Protein AF-A0A534P715-F1 (afdb_monomer)

Secondary structure (DSSP, 8-state):
-HHHHHHHHHHHHHH--HHHHHHHHHHHHHTT-HHHHHHHHHHHHHH-TT-TTHHHHHHHHHHHHHHHHHHHHHHHS---------PPPPP-PPPPPPPPPPPPPPPPPPPPPPP-----PPP---------PPPPPPP---------PPPP-------TTHHHHHHHHHHHHHHHHHHHHHHHHHHHHHHHHHHTT---GGGHHHHHHHHHHHHHHHHHHHHHHHHHHHHHHT-

Mean predicted aligned error: 18.63 Å

Nearest PDB structures (foldseek):
  2n8i-assembly1_A  TM=4.671E-01  e=6.240E-01  synthetic construct
  6b87-assembly2_B-3  TM=8.011E-01  e=5.077E+00  synthetic construct
  6he1-assembly1_A  TM=6.142E-01  e=3.853E+00  Pseudomonas aeruginosa
  6he3-assembly1_A  TM=6.089E-01  e=5.991E+00  Pseudomonas aeruginosa

Radius of gyration: 31.96 Å; Cα contacts (8 Å, |Δi|>4): 102; chains: 1; bounding box: 70×50×98 Å

Structure (mmCIF, N/CA/C/O backbone):
data_AF-A0A534P715-F1
#
_entry.id   AF-A0A534P715-F1
#
loop_
_atom_site.group_PDB
_atom_site.id
_atom_site.type_symbol
_atom_site.label_atom_id
_atom_site.label_alt_id
_atom_site.label_comp_id
_atom_site.label_asym_id
_atom_site.label_entity_id
_atom_site.label_seq_id
_atom_site.pdbx_PDB_ins_code
_atom_site.Cartn_x
_atom_site.Cartn_y
_atom_site.Cartn_z
_atom_site.occupancy
_atom_site.B_iso_or_equiv
_atom_site.auth_seq_id
_atom_site.auth_comp_id
_atom_site.auth_asym_id
_atom_site.auth_atom_id
_atom_site.pdbx_PDB_model_num
ATOM 1 N N . MET A 1 1 ? 4.828 20.683 -4.068 1.00 84.81 1 MET A N 1
ATOM 2 C CA . MET A 1 1 ? 4.134 19.421 -3.684 1.00 84.81 1 MET A CA 1
ATOM 3 C C . MET A 1 1 ? 3.661 19.448 -2.234 1.00 84.81 1 MET A C 1
ATOM 5 O O . MET A 1 1 ? 2.557 18.988 -1.993 1.00 84.81 1 MET A O 1
ATOM 9 N N . GLN A 1 2 ? 4.448 19.966 -1.279 1.00 93.94 2 GLN A N 1
ATOM 10 C CA . GLN A 1 2 ? 3.970 20.138 0.103 1.00 93.94 2 GLN A CA 1
ATOM 11 C C . GLN A 1 2 ? 2.792 21.120 0.191 1.00 93.94 2 GLN A C 1
ATOM 13 O O . GLN A 1 2 ? 1.827 20.821 0.886 1.00 93.94 2 GLN A O 1
ATOM 18 N N . ASP A 1 3 ? 2.827 22.214 -0.576 1.00 95.31 3 ASP A N 1
ATOM 19 C CA . ASP A 1 3 ? 1.733 23.199 -0.610 1.00 95.31 3 ASP A CA 1
ATOM 20 C C . ASP A 1 3 ? 0.427 22.580 -1.111 1.00 95.31 3 ASP A C 1
ATOM 22 O O . ASP A 1 3 ? -0.595 22.701 -0.450 1.00 95.31 3 ASP A O 1
ATOM 26 N N . ALA A 1 4 ? 0.492 21.760 -2.165 1.00 95.56 4 ALA A N 1
ATOM 27 C CA . ALA A 1 4 ? -0.667 21.017 -2.659 1.00 95.56 4 ALA A CA 1
ATOM 28 C C . ALA A 1 4 ? -1.300 20.115 -1.581 1.00 95.56 4 ALA A 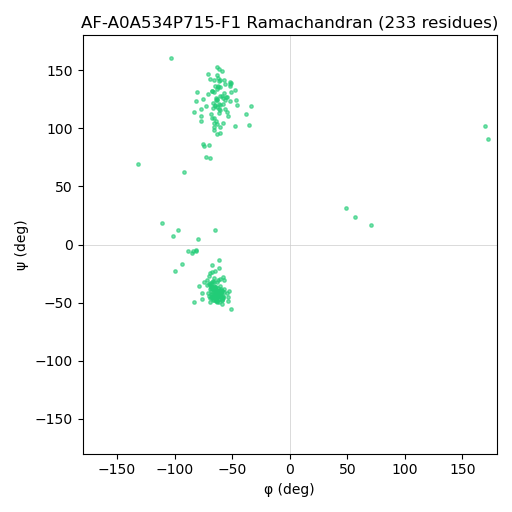C 1
ATOM 30 O O . ALA A 1 4 ? -2.516 20.000 -1.508 1.00 95.56 4 ALA A O 1
ATOM 31 N N . ALA A 1 5 ? -0.498 19.472 -0.722 1.00 96.50 5 ALA A N 1
ATOM 32 C CA . ALA A 1 5 ? -1.046 18.658 0.365 1.00 96.50 5 ALA A CA 1
ATOM 33 C C . ALA A 1 5 ? -1.801 19.507 1.399 1.00 96.50 5 ALA A C 1
ATOM 35 O O . ALA A 1 5 ? -2.804 19.039 1.929 1.00 96.50 5 ALA A O 1
ATOM 36 N N . ARG A 1 6 ? -1.331 20.734 1.670 1.00 97.56 6 ARG A N 1
ATOM 37 C CA . ARG A 1 6 ? -2.011 21.682 2.563 1.00 97.56 6 ARG A CA 1
ATOM 38 C C . ARG A 1 6 ? -3.295 22.210 1.932 1.00 97.56 6 ARG A C 1
ATOM 40 O O . ARG A 1 6 ? -4.320 22.198 2.595 1.00 97.56 6 ARG A O 1
ATOM 47 N N . GLU A 1 7 ? -3.259 22.585 0.655 1.00 97.81 7 GLU A N 1
ATOM 48 C CA . GLU A 1 7 ? -4.438 23.054 -0.085 1.00 97.81 7 GLU A CA 1
ATOM 49 C C . GLU A 1 7 ? -5.556 22.005 -0.099 1.00 97.81 7 GLU A C 1
ATOM 51 O O . GLU A 1 7 ? -6.698 22.331 0.202 1.00 97.81 7 GLU A O 1
ATOM 56 N N . TYR A 1 8 ? -5.237 20.731 -0.361 1.00 97.94 8 TYR A N 1
ATOM 57 C CA . TYR A 1 8 ? -6.237 19.656 -0.305 1.00 97.94 8 TYR A CA 1
ATOM 58 C C . TYR A 1 8 ? -6.761 19.387 1.109 1.00 97.94 8 TYR A C 1
ATOM 60 O O . TYR A 1 8 ? -7.906 18.974 1.263 1.00 97.94 8 TYR A O 1
ATOM 68 N N . GLU A 1 9 ? -5.939 19.590 2.139 1.00 97.44 9 GLU A N 1
ATOM 69 C CA . GLU A 1 9 ? -6.362 19.448 3.534 1.00 97.44 9 GLU A CA 1
ATOM 70 C C . GLU A 1 9 ? -7.311 20.580 3.945 1.00 97.44 9 GLU A C 1
ATOM 72 O O . GLU A 1 9 ? -8.335 20.301 4.563 1.00 97.44 9 GLU A O 1
ATOM 77 N N . THR A 1 10 ? -7.033 21.822 3.536 1.00 98.06 10 THR A N 1
ATOM 78 C CA . THR A 1 10 ? -7.945 22.962 3.713 1.00 98.06 10 THR A CA 1
ATOM 79 C C . THR A 1 10 ? -9.240 22.765 2.927 1.00 98.06 10 THR A C 1
ATOM 81 O O . THR A 1 10 ? -10.316 22.852 3.507 1.00 98.06 10 THR A O 1
ATOM 84 N N . ALA A 1 11 ? -9.160 22.389 1.647 1.00 98.00 11 ALA A N 1
ATOM 85 C CA . ALA A 1 11 ? -10.344 22.133 0.827 1.00 98.00 11 ALA A CA 1
ATOM 86 C C . ALA A 1 11 ? -11.217 21.005 1.404 1.00 98.00 11 ALA A C 1
ATOM 88 O O . ALA A 1 11 ? -12.440 21.092 1.391 1.00 98.00 11 ALA A O 1
ATOM 89 N N . TRP A 1 12 ? -10.605 19.953 1.961 1.00 97.69 12 TRP A N 1
ATOM 90 C CA . TRP A 1 12 ? -11.346 18.887 2.639 1.00 97.69 12 TRP A CA 1
ATOM 91 C C . TRP A 1 12 ? -12.088 19.394 3.883 1.00 97.69 12 TRP A C 1
ATOM 93 O O . TRP A 1 12 ? -13.211 18.965 4.136 1.00 97.69 12 TRP A O 1
ATOM 103 N N . GLN A 1 13 ? -11.487 20.308 4.649 1.00 97.50 13 GLN A N 1
ATOM 104 C CA . GLN A 1 13 ? -12.144 20.907 5.815 1.00 97.50 13 GLN A CA 1
ATOM 105 C C . GLN A 1 13 ? -13.355 21.762 5.425 1.00 97.50 13 GLN A C 1
ATOM 107 O O . GLN A 1 13 ? -14.319 21.809 6.187 1.00 97.50 13 GLN A O 1
ATOM 112 N N . GLU A 1 14 ? -13.313 22.406 4.257 1.00 98.12 14 GLU A N 1
ATOM 113 C CA . GLU A 1 14 ? -14.384 23.272 3.756 1.00 98.12 14 GLU A CA 1
ATOM 114 C C . GLU A 1 14 ? -15.511 22.487 3.069 1.00 98.12 14 GLU A C 1
ATOM 116 O O . GLU A 1 14 ? -16.681 22.687 3.389 1.00 98.12 14 GLU A O 1
ATOM 121 N N . GLU A 1 15 ? -15.177 21.582 2.145 1.00 97.69 15 GLU A N 1
ATOM 122 C CA . GLU A 1 15 ? -16.163 20.918 1.279 1.00 97.69 15 GLU A CA 1
ATOM 123 C C . GLU A 1 15 ? -16.551 19.509 1.743 1.00 97.69 15 GLU A C 1
ATOM 125 O O . GLU A 1 15 ? -17.609 19.014 1.360 1.00 97.69 15 GLU A O 1
ATOM 130 N N . GLN A 1 16 ? -15.699 18.835 2.525 1.00 97.31 16 GLN A N 1
ATOM 131 C CA . GLN A 1 16 ? -15.872 17.431 2.932 1.00 97.31 16 GLN A CA 1
ATOM 132 C C . GLN A 1 16 ? -16.194 16.472 1.763 1.00 97.31 16 GLN A C 1
ATOM 134 O O . GLN A 1 16 ? -16.866 15.454 1.927 1.00 97.31 16 GLN A O 1
ATOM 139 N N . ALA A 1 17 ? -15.676 16.767 0.564 1.00 97.69 17 ALA A N 1
ATOM 140 C CA . ALA A 1 17 ? -15.859 15.934 -0.623 1.00 97.69 17 ALA A CA 1
ATOM 141 C C . ALA A 1 17 ? -14.872 14.745 -0.642 1.00 97.69 17 ALA A C 1
ATOM 143 O O . ALA A 1 17 ? -13.654 14.958 -0.571 1.00 97.69 17 ALA A O 1
ATOM 144 N N . PRO A 1 18 ? -15.336 13.482 -0.733 1.00 97.88 18 PRO A N 1
ATOM 145 C CA . PRO A 1 18 ? -14.474 12.305 -0.598 1.00 97.88 18 PRO A CA 1
ATOM 146 C C . PRO A 1 18 ? -13.374 12.256 -1.670 1.00 97.88 18 PRO A C 1
ATOM 148 O O . PRO A 1 18 ? -12.260 11.800 -1.412 1.00 97.88 18 PRO A O 1
ATOM 151 N N . GLU A 1 19 ? -13.604 12.801 -2.862 1.00 97.38 19 GLU A N 1
ATOM 152 C CA . GLU A 1 19 ? -12.596 12.906 -3.921 1.00 97.38 19 GLU A CA 1
ATOM 153 C C . GLU A 1 19 ? -11.342 13.678 -3.469 1.00 97.38 19 GLU A C 1
ATOM 155 O O . GLU A 1 19 ? -10.232 13.377 -3.928 1.00 97.38 19 GLU A O 1
ATOM 160 N N . LEU A 1 20 ? -11.484 14.637 -2.545 1.00 98.12 20 LEU A N 1
ATOM 161 C CA . LEU A 1 20 ? -10.364 15.387 -1.973 1.00 98.12 20 LEU A CA 1
ATOM 162 C C . LEU A 1 20 ? -9.497 14.502 -1.074 1.00 98.12 20 LEU A C 1
ATOM 164 O O . LEU A 1 20 ? -8.272 14.584 -1.163 1.00 98.12 20 LEU A O 1
ATOM 168 N N . LEU A 1 21 ? -10.087 13.588 -0.292 1.00 98.00 21 LEU A N 1
ATOM 169 C CA . LEU A 1 21 ? -9.335 12.604 0.503 1.00 98.00 21 LEU A CA 1
ATOM 170 C C . LEU A 1 21 ? -8.501 11.676 -0.382 1.00 98.00 21 LEU A C 1
ATOM 172 O O . LEU A 1 21 ? -7.339 11.394 -0.074 1.00 98.00 21 LEU A O 1
ATOM 176 N N . TYR A 1 22 ? -9.062 11.243 -1.514 1.00 98.25 22 TYR A N 1
ATOM 177 C CA . TYR A 1 22 ? -8.334 10.433 -2.489 1.00 98.25 22 TYR A CA 1
ATOM 178 C C . TYR A 1 22 ? -7.119 11.184 -3.055 1.00 98.25 22 TYR A C 1
ATOM 180 O O . TYR A 1 22 ? -5.994 10.668 -3.047 1.00 98.25 22 TYR A O 1
ATOM 188 N N . ARG A 1 23 ? -7.315 12.434 -3.500 1.00 98.00 23 ARG A N 1
ATOM 189 C CA . ARG A 1 23 ? -6.230 13.284 -4.023 1.00 98.00 23 ARG A CA 1
ATOM 190 C C . ARG A 1 23 ? -5.176 13.580 -2.954 1.00 98.00 23 ARG A C 1
ATOM 192 O O . ARG A 1 23 ? -3.980 13.464 -3.236 1.00 98.00 23 ARG A O 1
ATOM 199 N N . LEU A 1 24 ? -5.602 13.873 -1.725 1.00 97.94 24 LEU A N 1
ATOM 200 C CA . LEU A 1 24 ? -4.732 14.084 -0.569 1.00 97.94 24 LEU A CA 1
ATOM 201 C C . LEU A 1 24 ? -3.850 12.854 -0.303 1.00 97.94 24 LEU A C 1
ATOM 203 O O . LEU A 1 24 ? -2.637 12.993 -0.121 1.00 97.94 24 LEU A O 1
ATOM 207 N N . GLY A 1 25 ? -4.426 11.648 -0.363 1.00 97.88 25 GLY A N 1
ATOM 208 C CA . GLY A 1 25 ? -3.694 10.383 -0.251 1.00 97.88 25 GLY A CA 1
ATOM 209 C C . GLY A 1 25 ? -2.605 10.226 -1.320 1.00 97.88 25 GLY A C 1
ATOM 210 O O . GLY A 1 25 ? -1.455 9.916 -0.994 1.00 97.88 25 GLY A O 1
ATOM 211 N N . ILE A 1 26 ? -2.914 10.517 -2.591 1.00 97.94 26 ILE A N 1
ATOM 212 C CA . ILE A 1 26 ? -1.934 10.458 -3.693 1.00 97.94 26 ILE A CA 1
ATOM 213 C C . ILE A 1 26 ? -0.781 11.442 -3.474 1.00 97.94 26 ILE A C 1
ATOM 215 O O . ILE A 1 26 ? 0.386 11.069 -3.642 1.00 97.94 26 ILE A O 1
ATOM 219 N N . VAL A 1 27 ? -1.079 12.695 -3.114 1.00 98.25 27 VAL A N 1
ATOM 220 C CA . VAL A 1 27 ? -0.046 13.721 -2.899 1.00 98.25 27 VAL A CA 1
ATOM 221 C C . VAL A 1 27 ? 0.844 13.344 -1.712 1.00 98.25 27 VAL A C 1
ATOM 223 O O . VAL A 1 27 ? 2.070 13.379 -1.837 1.00 98.25 27 VAL A O 1
ATOM 226 N N . ARG A 1 28 ? 0.262 12.883 -0.597 1.00 97.69 28 ARG A N 1
ATOM 227 C CA . ARG A 1 28 ? 1.012 12.412 0.583 1.00 97.69 28 ARG A CA 1
ATOM 228 C C . ARG A 1 28 ? 1.893 11.198 0.264 1.00 97.69 28 ARG A C 1
ATOM 230 O O . ARG A 1 28 ? 3.039 11.148 0.713 1.00 97.69 28 ARG A O 1
ATOM 237 N N . ARG A 1 29 ? 1.431 10.273 -0.590 1.00 97.38 29 ARG A N 1
ATOM 238 C CA . ARG A 1 29 ? 2.254 9.154 -1.090 1.00 97.38 29 ARG A CA 1
ATOM 239 C C . ARG A 1 29 ? 3.454 9.653 -1.895 1.00 97.38 29 ARG A C 1
ATOM 241 O O . ARG A 1 29 ? 4.566 9.182 -1.676 1.00 97.38 29 ARG A O 1
ATOM 248 N N . LYS A 1 30 ? 3.256 10.614 -2.809 1.00 96.56 30 LYS A N 1
ATOM 249 C CA . LYS A 1 30 ? 4.351 11.212 -3.605 1.00 96.56 30 LYS A CA 1
ATOM 250 C C . LYS A 1 30 ? 5.388 11.926 -2.732 1.00 96.56 30 LYS A C 1
ATOM 252 O O . LYS A 1 30 ? 6.564 11.932 -3.073 1.00 96.56 30 LYS A O 1
ATOM 257 N N . LEU A 1 31 ? 4.963 12.473 -1.595 1.00 96.50 31 LEU A N 1
ATOM 258 C CA . LEU A 1 31 ? 5.832 13.082 -0.585 1.00 96.50 31 LEU A CA 1
ATOM 259 C C . LEU A 1 31 ? 6.525 12.063 0.341 1.00 96.50 31 LEU A C 1
ATOM 261 O O . LEU A 1 31 ? 7.185 12.478 1.290 1.00 96.50 31 LEU A O 1
ATOM 265 N N . LYS A 1 32 ? 6.373 10.751 0.097 1.00 95.94 32 LYS A N 1
ATOM 266 C CA . LYS A 1 32 ? 6.868 9.653 0.952 1.00 95.94 32 LYS A CA 1
ATOM 267 C C . LYS A 1 32 ? 6.355 9.703 2.398 1.00 95.94 32 LYS A C 1
ATOM 269 O O . LYS A 1 32 ? 6.960 9.147 3.306 1.00 95.94 32 LYS A O 1
ATOM 274 N N . GLN A 1 33 ? 5.215 10.354 2.627 1.00 96.25 33 GLN A N 1
ATOM 275 C CA . GLN A 1 33 ? 4.548 10.399 3.928 1.00 96.25 33 GLN A CA 1
ATOM 276 C C . GLN A 1 33 ? 3.538 9.250 4.020 1.00 96.25 33 GLN A C 1
ATOM 278 O O . GLN A 1 33 ? 2.329 9.477 4.095 1.00 96.25 33 GLN A O 1
ATOM 283 N N . TYR A 1 34 ? 4.021 8.006 3.948 1.00 97.19 34 TYR A N 1
ATOM 284 C CA . TYR A 1 34 ? 3.165 6.835 3.730 1.00 97.19 34 TYR A CA 1
ATOM 285 C C . TYR A 1 34 ? 2.117 6.631 4.831 1.00 97.19 34 TYR A C 1
ATOM 287 O O . TYR A 1 34 ? 0.961 6.364 4.510 1.00 97.19 34 TYR A O 1
ATO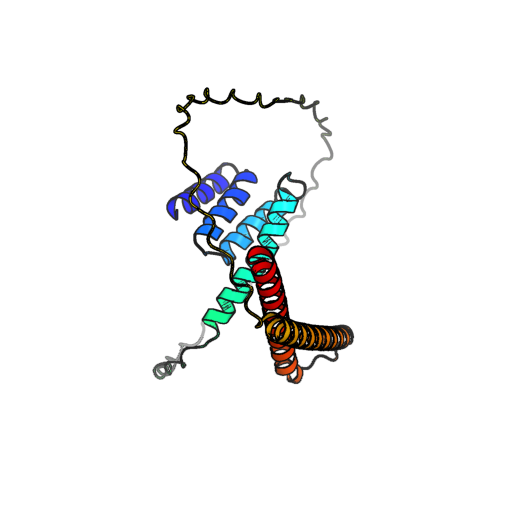M 295 N N . GLY A 1 35 ? 2.464 6.863 6.104 1.00 95.19 35 GLY A N 1
ATOM 296 C CA . GLY A 1 35 ? 1.501 6.796 7.212 1.00 95.19 35 GLY A CA 1
ATOM 297 C C . GLY A 1 35 ? 0.331 7.772 7.041 1.00 95.19 35 GLY A C 1
ATOM 298 O O . GLY A 1 35 ? -0.831 7.372 7.080 1.00 95.19 35 GLY A O 1
ATOM 299 N N . LYS A 1 36 ? 0.633 9.036 6.719 1.00 97.31 36 LYS A N 1
ATOM 300 C CA . LYS A 1 36 ? -0.381 10.073 6.469 1.00 97.31 36 LYS A CA 1
ATOM 301 C C . LYS A 1 36 ? -1.201 9.815 5.202 1.00 97.31 36 LYS A C 1
ATOM 303 O O . LYS A 1 36 ? -2.362 10.213 5.133 1.00 97.31 36 LYS A O 1
ATOM 308 N N . ALA A 1 37 ? -0.597 9.199 4.184 1.00 98.06 37 ALA A N 1
ATOM 309 C CA . ALA A 1 37 ? -1.300 8.784 2.972 1.00 98.06 37 ALA A CA 1
ATOM 310 C C . ALA A 1 37 ? -2.293 7.652 3.272 1.00 98.06 37 ALA A C 1
ATOM 312 O O . ALA A 1 37 ? -3.433 7.697 2.814 1.00 98.06 37 ALA A O 1
ATOM 313 N N . ARG A 1 38 ? -1.881 6.676 4.092 1.00 98.06 38 ARG A N 1
ATOM 314 C CA . ARG A 1 38 ? -2.724 5.560 4.535 1.00 98.06 38 ARG A CA 1
ATOM 315 C C . ARG A 1 38 ? -3.949 6.054 5.299 1.00 98.06 38 ARG A C 1
ATOM 317 O O . ARG A 1 38 ? -5.052 5.583 5.047 1.00 98.06 38 ARG A O 1
ATOM 324 N N . GLU A 1 39 ? -3.773 7.023 6.194 1.00 97.94 39 GLU A N 1
ATOM 325 C CA . GLU A 1 39 ? -4.880 7.645 6.930 1.00 97.94 39 GLU A CA 1
ATOM 326 C C . GLU A 1 39 ? -5.889 8.335 6.005 1.00 97.94 39 GLU A C 1
ATOM 328 O O . GLU A 1 39 ? -7.088 8.118 6.159 1.00 97.94 39 GLU A O 1
ATOM 333 N N . ALA A 1 40 ? -5.423 9.097 5.009 1.00 98.31 40 ALA A N 1
ATOM 334 C CA . ALA A 1 40 ? -6.303 9.765 4.047 1.00 98.31 40 ALA A CA 1
ATOM 335 C C . ALA A 1 40 ? -7.127 8.761 3.216 1.00 98.31 40 ALA A C 1
ATOM 337 O O . ALA A 1 40 ? -8.331 8.933 3.045 1.00 98.31 40 ALA A O 1
ATOM 338 N N . PHE A 1 41 ? -6.510 7.665 2.763 1.00 98.50 41 PHE A N 1
ATOM 339 C CA . PHE A 1 41 ? -7.214 6.598 2.044 1.00 98.50 41 PHE A CA 1
ATOM 340 C C . PHE A 1 41 ? -8.188 5.807 2.931 1.00 98.50 41 PHE A C 1
ATOM 342 O O . PHE A 1 41 ? -9.280 5.462 2.489 1.00 98.50 41 PHE A O 1
ATOM 349 N N . ARG A 1 42 ? -7.850 5.556 4.202 1.00 98.25 42 ARG A N 1
ATOM 350 C CA . ARG A 1 42 ? -8.802 4.963 5.158 1.00 98.25 42 ARG A CA 1
ATOM 351 C C . ARG A 1 42 ? -9.972 5.898 5.440 1.00 98.25 42 ARG A C 1
ATOM 353 O O . ARG A 1 42 ? -11.098 5.431 5.556 1.00 98.25 42 ARG A O 1
ATOM 360 N N . ALA A 1 43 ? -9.723 7.204 5.537 1.00 98.12 43 ALA A N 1
ATOM 361 C CA . ALA A 1 43 ? -10.787 8.190 5.656 1.00 98.12 43 ALA A CA 1
ATOM 362 C C . ALA A 1 43 ? -11.713 8.147 4.432 1.00 98.12 43 ALA A C 1
ATOM 364 O O . ALA A 1 43 ? -12.920 8.076 4.623 1.00 98.12 43 ALA A O 1
ATOM 365 N N . TYR A 1 44 ? -11.168 8.055 3.212 1.00 98.31 44 TYR A N 1
ATOM 366 C CA . TYR A 1 44 ? -11.973 7.908 1.992 1.00 98.31 44 TYR A CA 1
ATOM 367 C C . TYR A 1 44 ? -12.949 6.727 2.073 1.00 98.31 44 TYR A C 1
ATOM 369 O O . TYR A 1 44 ? -14.133 6.893 1.809 1.00 98.31 44 TYR A O 1
ATOM 377 N N . LEU A 1 45 ? -12.472 5.547 2.487 1.00 98.25 45 LEU A N 1
ATOM 378 C CA . LEU A 1 45 ? -13.317 4.349 2.591 1.00 98.25 45 LEU A CA 1
ATOM 379 C C . LEU A 1 45 ? -14.382 4.442 3.694 1.00 98.25 45 LEU A C 1
ATOM 381 O O . LEU A 1 45 ? -15.389 3.746 3.613 1.00 98.25 45 LEU A O 1
ATOM 385 N N . ARG A 1 46 ? -14.173 5.280 4.718 1.00 98.31 46 ARG A N 1
ATOM 386 C CA . ARG A 1 46 ? -15.191 5.543 5.748 1.00 98.31 46 ARG A CA 1
ATOM 387 C C . ARG A 1 46 ? -16.290 6.470 5.236 1.00 98.31 46 ARG A C 1
ATOM 389 O O . ARG A 1 46 ? -17.452 6.214 5.519 1.00 98.31 46 ARG A O 1
ATOM 396 N N . GLU A 1 47 ? -15.919 7.508 4.491 1.00 97.88 47 GLU A N 1
ATOM 397 C CA . GLU A 1 47 ? -16.860 8.510 3.970 1.00 97.88 47 GLU A CA 1
ATOM 398 C C . GLU A 1 47 ? -17.618 8.013 2.727 1.00 97.88 47 GLU A C 1
ATOM 400 O O . GLU A 1 47 ? -18.796 8.307 2.547 1.00 97.88 47 GLU A O 1
ATOM 405 N N . ALA A 1 48 ? -16.960 7.225 1.872 1.00 97.94 48 ALA A N 1
ATOM 406 C CA . ALA A 1 48 ? -17.519 6.703 0.626 1.00 97.94 48 ALA A CA 1
ATOM 407 C C . ALA A 1 48 ? -17.261 5.187 0.475 1.00 97.94 48 ALA A C 1
ATOM 409 O O . ALA A 1 48 ? -16.503 4.773 -0.410 1.00 97.94 48 ALA A O 1
ATOM 410 N N . PRO A 1 49 ? -17.899 4.328 1.296 1.00 97.00 49 PRO A N 1
ATOM 411 C CA . PRO A 1 49 ? -17.683 2.875 1.268 1.00 97.00 49 PRO A CA 1
ATOM 412 C C . PRO A 1 49 ? -18.124 2.204 -0.045 1.00 97.00 49 PRO A C 1
ATOM 414 O O . PRO A 1 49 ? -17.633 1.129 -0.386 1.00 97.00 49 PRO A O 1
ATOM 417 N N . GLU A 1 50 ? -19.029 2.836 -0.795 1.00 97.12 50 GLU A N 1
ATOM 418 C CA . GLU A 1 50 ? -19.492 2.404 -2.125 1.00 97.12 50 GLU A CA 1
ATOM 419 C C . GLU A 1 50 ? -19.014 3.354 -3.239 1.00 97.12 50 GLU A C 1
ATOM 421 O O . GLU A 1 50 ? -19.569 3.386 -4.336 1.00 97.12 50 GLU A O 1
ATOM 426 N N . GLY A 1 51 ? -17.983 4.163 -2.964 1.00 96.19 51 GLY A N 1
ATOM 427 C CA . GLY A 1 51 ? -17.430 5.101 -3.935 1.00 96.19 51 GLY A CA 1
ATOM 428 C C . GLY A 1 51 ? -16.840 4.391 -5.156 1.00 96.19 51 GLY A C 1
ATOM 429 O O . GLY A 1 51 ? -16.222 3.334 -5.041 1.00 96.19 51 GLY A O 1
ATOM 430 N N . GLY A 1 52 ? -16.951 5.003 -6.340 1.00 97.06 52 GLY A N 1
ATOM 431 C CA . GLY A 1 52 ? -16.434 4.422 -7.589 1.00 97.06 52 GLY A CA 1
ATOM 432 C C . GLY A 1 52 ? -14.915 4.187 -7.616 1.00 97.06 52 GLY A C 1
ATOM 433 O O . GLY A 1 52 ? -14.422 3.482 -8.491 1.00 97.06 52 GLY A O 1
ATOM 434 N N . LEU A 1 53 ? -14.165 4.752 -6.661 1.00 97.19 53 LEU A N 1
ATOM 435 C CA . LEU A 1 53 ? -12.722 4.536 -6.510 1.00 97.19 53 LEU A CA 1
ATOM 436 C C . LEU A 1 53 ? -12.370 3.537 -5.396 1.00 97.19 53 LEU A C 1
ATOM 438 O O . LEU A 1 53 ? -11.186 3.380 -5.102 1.00 97.19 53 LEU A O 1
ATOM 442 N N . ARG A 1 54 ? -13.348 2.862 -4.776 1.00 97.81 54 ARG A N 1
ATOM 443 C CA . ARG A 1 54 ? -13.125 1.945 -3.645 1.00 97.81 54 ARG A CA 1
ATOM 444 C C . ARG A 1 54 ? -12.035 0.911 -3.936 1.00 97.81 54 ARG A C 1
ATOM 446 O O . ARG A 1 54 ? -11.036 0.872 -3.221 1.00 97.81 54 ARG A O 1
ATOM 453 N N . ASP A 1 55 ? -12.181 0.147 -5.018 1.00 97.81 55 ASP A N 1
ATOM 454 C CA . ASP A 1 55 ? -11.237 -0.921 -5.376 1.00 97.81 55 ASP A CA 1
ATOM 455 C C . ASP A 1 55 ? -9.822 -0.384 -5.623 1.00 97.81 55 ASP A C 1
ATOM 457 O O . ASP A 1 55 ? -8.822 -1.028 -5.305 1.00 97.81 55 ASP A O 1
ATOM 461 N N . GLU A 1 56 ? -9.713 0.815 -6.201 1.00 97.75 56 GLU A N 1
ATOM 462 C CA . GLU A 1 56 ? -8.421 1.464 -6.410 1.00 97.75 56 GLU A CA 1
ATOM 463 C C . GLU A 1 56 ? -7.798 1.883 -5.079 1.00 97.75 56 GLU A C 1
ATOM 465 O O . GLU A 1 56 ? -6.610 1.657 -4.863 1.00 97.75 56 GLU A O 1
ATOM 470 N N . VAL A 1 57 ? -8.585 2.446 -4.163 1.00 98.25 57 VAL A N 1
ATOM 471 C CA . VAL A 1 57 ? -8.111 2.844 -2.834 1.00 98.25 57 VAL A CA 1
ATOM 472 C C . VAL A 1 57 ? -7.652 1.642 -2.013 1.00 98.25 57 VAL A C 1
ATOM 474 O O . VAL A 1 57 ? -6.596 1.716 -1.386 1.00 98.25 57 VAL A O 1
ATOM 477 N N . GLU A 1 58 ? -8.370 0.521 -2.065 1.00 98.06 58 GLU A N 1
ATOM 478 C CA . GLU A 1 58 ? -7.957 -0.730 -1.417 1.00 98.06 58 GLU A CA 1
ATOM 479 C C . GLU A 1 58 ? -6.618 -1.242 -1.982 1.00 98.06 58 GLU A C 1
ATOM 481 O O . GLU A 1 58 ? -5.699 -1.555 -1.218 1.00 98.06 58 GLU A O 1
ATOM 486 N N . ARG A 1 59 ? -6.434 -1.217 -3.313 1.00 97.75 59 ARG A N 1
ATOM 487 C CA . ARG A 1 59 ? -5.136 -1.533 -3.945 1.00 97.75 59 ARG A CA 1
ATOM 488 C C . ARG A 1 59 ? -4.022 -0.585 -3.495 1.00 97.75 59 ARG A C 1
ATOM 490 O O . ARG A 1 59 ? -2.893 -1.022 -3.256 1.00 97.75 59 ARG A O 1
ATOM 497 N N . GLN A 1 60 ? -4.314 0.712 -3.380 1.00 97.62 60 GLN A N 1
ATOM 498 C CA . GLN A 1 60 ? -3.343 1.702 -2.911 1.00 97.62 60 GLN A CA 1
ATOM 499 C C . GLN A 1 60 ? -2.964 1.495 -1.442 1.00 97.62 60 GLN A C 1
ATOM 501 O O . GLN A 1 60 ? -1.792 1.657 -1.104 1.00 97.62 60 GLN A O 1
ATOM 506 N N . LEU A 1 61 ? -3.914 1.109 -0.586 1.00 97.94 61 LEU A N 1
ATOM 507 C CA . LEU A 1 61 ? -3.655 0.769 0.813 1.00 97.94 61 LEU A CA 1
ATOM 508 C C . LEU A 1 61 ? -2.732 -0.445 0.930 1.00 97.94 61 LEU A C 1
ATOM 510 O O . LEU A 1 61 ? -1.705 -0.341 1.595 1.00 97.94 61 LEU A O 1
ATOM 514 N N . ALA A 1 62 ? -3.016 -1.530 0.202 1.00 97.50 62 ALA A N 1
ATOM 515 C CA . ALA A 1 62 ? -2.153 -2.712 0.186 1.00 97.50 62 ALA A CA 1
ATOM 516 C C . ALA A 1 62 ? -0.717 -2.369 -0.252 1.00 97.50 62 ALA A C 1
ATOM 518 O O . ALA A 1 62 ? 0.258 -2.821 0.345 1.00 97.50 62 ALA A O 1
ATOM 519 N N . LYS A 1 63 ? -0.570 -1.504 -1.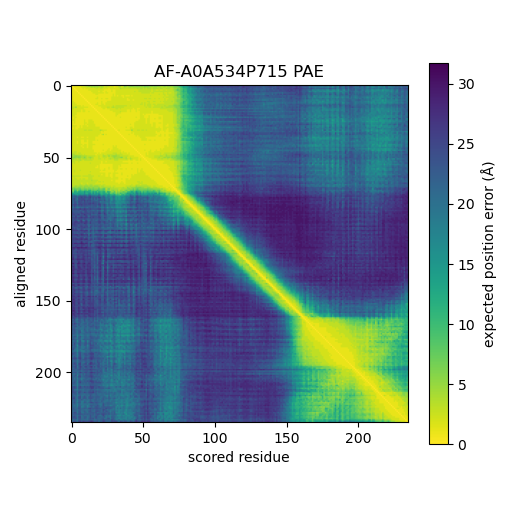264 1.00 96.50 63 LYS A N 1
ATOM 520 C CA . LYS A 1 63 ? 0.745 -1.021 -1.706 1.00 96.50 63 LYS A CA 1
ATOM 521 C C . LYS A 1 63 ? 1.441 -0.152 -0.654 1.00 96.50 63 LYS A C 1
ATOM 523 O O . LYS A 1 63 ? 2.660 -0.227 -0.519 1.00 96.50 63 LYS A O 1
ATOM 528 N N . LEU A 1 64 ? 0.699 0.700 0.053 1.00 96.69 64 LEU A N 1
ATOM 529 C CA . LEU A 1 64 ? 1.246 1.545 1.114 1.00 96.69 64 LEU A CA 1
ATOM 530 C C . LEU A 1 64 ? 1.721 0.731 2.312 1.00 96.69 64 LEU A C 1
ATOM 532 O O . LEU A 1 64 ? 2.758 1.081 2.861 1.00 96.69 64 LEU A O 1
ATOM 536 N N . ASP A 1 65 ? 1.016 -0.332 2.695 1.00 96.00 65 ASP A N 1
ATOM 537 C CA . ASP A 1 65 ? 1.438 -1.176 3.817 1.00 96.00 65 ASP A CA 1
ATOM 538 C C . ASP A 1 65 ? 2.796 -1.842 3.527 1.00 96.00 65 ASP A C 1
ATOM 540 O O . ASP A 1 65 ? 3.679 -1.798 4.378 1.00 96.00 65 ASP A O 1
ATOM 544 N N . VAL A 1 66 ? 3.039 -2.301 2.291 1.00 95.06 66 VAL A N 1
ATOM 545 C CA . VAL A 1 66 ? 4.367 -2.796 1.865 1.00 95.06 66 VAL A CA 1
ATOM 546 C C . VAL A 1 66 ? 5.443 -1.702 1.932 1.00 95.06 66 VAL A C 1
ATOM 548 O O . VAL A 1 66 ? 6.567 -1.961 2.349 1.00 95.06 66 VAL A O 1
ATOM 551 N N . LEU A 1 67 ? 5.122 -0.468 1.523 1.00 93.62 67 LEU A N 1
ATOM 552 C CA . LEU A 1 67 ? 6.077 0.650 1.556 1.00 93.62 67 LEU A CA 1
ATOM 553 C C . LEU A 1 67 ? 6.396 1.120 2.980 1.00 93.62 67 LEU A C 1
ATOM 555 O O . LEU A 1 67 ? 7.511 1.570 3.228 1.00 93.62 67 LEU A O 1
ATOM 559 N N . ILE A 1 68 ? 5.420 1.059 3.888 1.00 93.00 68 ILE A N 1
ATOM 560 C CA . ILE A 1 68 ? 5.618 1.378 5.304 1.00 93.00 68 ILE A CA 1
ATOM 561 C C . ILE A 1 68 ? 6.522 0.327 5.939 1.00 93.00 68 ILE A C 1
ATOM 563 O O . ILE A 1 68 ? 7.469 0.718 6.611 1.00 93.00 68 ILE A O 1
ATOM 567 N N . GLU A 1 69 ? 6.270 -0.958 5.675 1.00 89.19 69 GLU A N 1
ATOM 568 C CA . GLU A 1 69 ? 7.096 -2.056 6.186 1.00 89.19 69 GLU A CA 1
ATOM 569 C C . GLU A 1 69 ? 8.550 -1.912 5.718 1.00 89.19 69 GLU A C 1
ATOM 571 O O . GLU A 1 69 ? 9.462 -1.831 6.539 1.00 89.19 69 GLU A O 1
ATOM 576 N N . ALA A 1 70 ? 8.760 -1.723 4.411 1.00 89.69 70 ALA A N 1
ATOM 577 C CA . ALA A 1 70 ? 10.093 -1.506 3.850 1.00 89.69 70 ALA A CA 1
ATOM 578 C C . ALA A 1 70 ? 10.789 -0.269 4.455 1.00 89.69 70 ALA A C 1
ATOM 580 O O . ALA A 1 70 ? 11.978 -0.299 4.753 1.00 89.69 70 ALA A O 1
ATOM 581 N N . GLN A 1 71 ? 10.048 0.825 4.687 1.00 87.38 71 GLN A N 1
ATOM 582 C CA . GLN A 1 71 ? 10.610 2.017 5.327 1.00 87.38 71 GLN A CA 1
ATOM 583 C C . GLN A 1 71 ? 10.955 1.783 6.807 1.00 87.38 71 GLN A C 1
ATOM 585 O O . GLN A 1 71 ? 11.910 2.383 7.302 1.00 87.38 71 GLN A O 1
ATOM 590 N N . SER A 1 72 ? 10.183 0.966 7.530 1.00 83.25 72 SER A N 1
ATOM 591 C CA . SER A 1 72 ? 10.497 0.621 8.920 1.00 83.25 72 SER A CA 1
ATOM 592 C C . SER A 1 72 ? 11.686 -0.321 9.042 1.00 83.25 72 SER A C 1
ATOM 594 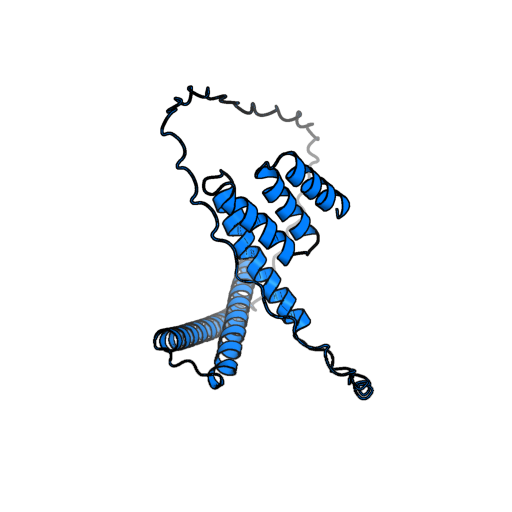O O . SER A 1 72 ? 12.412 -0.212 10.027 1.00 83.25 72 SER A O 1
ATOM 596 N N . GLU A 1 73 ? 11.914 -1.191 8.058 1.00 77.06 73 GLU A N 1
ATOM 597 C CA . GLU A 1 73 ? 13.097 -2.053 7.991 1.00 77.06 73 GLU A CA 1
ATOM 598 C C . GLU A 1 73 ? 14.371 -1.224 7.778 1.00 77.06 73 GLU A C 1
ATOM 600 O O . GLU A 1 73 ? 15.296 -1.336 8.579 1.00 77.06 73 GLU A O 1
ATOM 605 N N . ASP A 1 74 ? 14.369 -0.288 6.819 1.00 71.75 74 ASP A N 1
ATOM 606 C CA . ASP A 1 74 ? 15.498 0.632 6.574 1.00 71.75 74 ASP A CA 1
ATOM 607 C C . ASP A 1 74 ? 15.866 1.485 7.809 1.00 71.75 74 ASP A C 1
ATOM 609 O O . ASP A 1 74 ? 17.004 1.925 7.960 1.00 71.75 74 ASP A O 1
ATOM 613 N N . TYR A 1 75 ? 14.897 1.756 8.692 1.00 57.84 75 TYR A N 1
ATOM 614 C CA . TYR A 1 75 ? 15.104 2.515 9.933 1.00 57.84 75 TYR A CA 1
ATOM 615 C C . TYR A 1 75 ? 15.398 1.636 11.157 1.00 57.84 75 TYR A C 1
ATOM 617 O O . TYR A 1 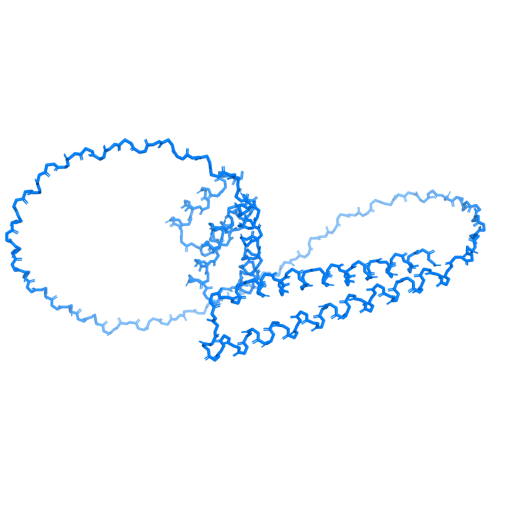75 ? 15.857 2.160 12.174 1.00 57.84 75 TYR A O 1
ATOM 625 N N . SER A 1 76 ? 15.109 0.335 11.077 1.00 58.62 76 SER A N 1
ATOM 626 C CA . SER A 1 76 ? 15.320 -0.637 12.159 1.00 58.62 76 SER A CA 1
ATOM 627 C C . SER A 1 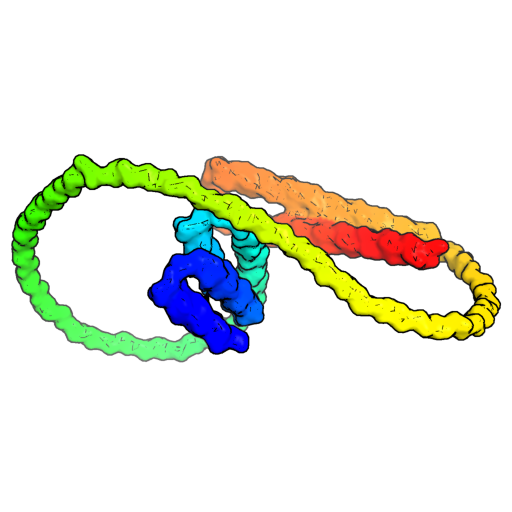76 ? 16.720 -1.260 12.136 1.00 58.62 76 SER A C 1
ATOM 629 O O . SER A 1 76 ? 17.084 -1.932 13.100 1.00 58.62 76 SER A O 1
ATOM 631 N N . ASP A 1 77 ? 17.540 -0.965 11.120 1.00 52.19 77 ASP A N 1
ATOM 632 C CA . ASP A 1 77 ? 19.005 -1.027 11.215 1.00 52.19 77 ASP A CA 1
ATOM 633 C C . ASP A 1 77 ? 19.493 0.106 12.135 1.00 52.19 77 ASP A C 1
ATOM 635 O O . ASP A 1 77 ? 19.979 1.160 11.721 1.00 52.19 77 ASP A O 1
ATOM 639 N N . GLU A 1 78 ? 19.265 -0.097 13.429 1.00 48.47 78 GLU A N 1
ATOM 640 C CA . GLU A 1 78 ? 19.514 0.852 14.502 1.00 48.47 78 GLU A CA 1
ATOM 641 C C . GLU A 1 78 ? 20.978 1.350 14.469 1.00 48.47 78 GLU A C 1
ATOM 643 O O . GLU A 1 78 ? 21.908 0.574 14.720 1.00 48.47 78 GLU A O 1
ATOM 648 N N . PRO A 1 79 ? 21.239 2.647 14.198 1.00 57.97 79 PRO A N 1
ATOM 649 C CA . PRO A 1 79 ? 22.553 3.224 14.452 1.00 57.97 79 PRO A CA 1
ATOM 650 C C . PRO A 1 79 ? 22.814 3.128 15.963 1.00 57.97 79 PRO A C 1
ATOM 652 O O . PRO A 1 79 ? 21.905 3.427 16.741 1.00 57.97 79 PRO A O 1
ATOM 655 N N . PRO A 1 80 ? 24.023 2.720 16.407 1.00 53.66 80 PRO A N 1
ATOM 656 C CA . PRO A 1 80 ? 24.277 2.350 17.794 1.00 53.66 80 PRO A CA 1
ATOM 657 C C . PRO A 1 80 ? 23.792 3.463 18.705 1.00 53.66 80 PRO A C 1
ATOM 659 O O . PRO A 1 80 ? 24.221 4.609 18.538 1.00 53.66 80 PRO A O 1
ATOM 662 N N . LEU A 1 81 ? 22.899 3.114 19.639 1.00 56.28 81 LEU A N 1
ATOM 663 C CA . LEU A 1 81 ? 22.423 3.979 20.712 1.00 56.28 81 LEU A CA 1
ATOM 664 C C . LEU A 1 81 ? 23.575 4.873 21.165 1.00 56.28 81 LEU A C 1
ATOM 666 O O . LEU A 1 81 ? 24.480 4.434 21.884 1.00 56.28 81 LEU A O 1
ATOM 670 N N . ARG A 1 82 ? 23.565 6.144 20.741 1.00 56.31 82 ARG A N 1
ATOM 671 C CA . ARG A 1 82 ? 24.360 7.167 21.412 1.00 56.31 82 ARG A CA 1
ATOM 672 C C . ARG A 1 82 ? 23.859 7.119 22.841 1.00 56.31 82 ARG A C 1
ATOM 674 O O . ARG A 1 82 ? 22.736 7.550 23.091 1.00 56.31 82 ARG A O 1
ATOM 681 N N . LYS A 1 83 ? 24.660 6.519 23.734 1.00 58.38 83 LYS A N 1
ATOM 682 C CA . LYS A 1 83 ? 24.415 6.465 25.176 1.00 58.38 83 LYS A CA 1
ATOM 683 C C . LYS A 1 83 ? 23.831 7.808 25.570 1.00 58.38 83 LYS A C 1
ATOM 685 O O . LYS A 1 83 ? 24.512 8.827 25.431 1.00 58.38 83 LYS A O 1
ATOM 690 N N . ALA A 1 84 ? 22.564 7.805 25.973 1.00 66.94 84 ALA A N 1
ATOM 691 C CA . ALA A 1 84 ? 21.933 9.010 26.464 1.00 66.94 84 ALA A CA 1
ATOM 692 C C . ALA A 1 84 ? 22.868 9.602 27.534 1.00 66.94 84 ALA A C 1
ATOM 694 O O . ALA A 1 84 ? 23.366 8.838 28.374 1.00 66.94 84 ALA A O 1
ATOM 695 N N . PRO A 1 85 ? 23.181 10.909 27.489 1.00 75.62 85 PRO A N 1
ATOM 696 C CA . PRO A 1 85 ? 23.941 11.531 28.559 1.00 75.62 85 PRO A CA 1
ATOM 697 C C . PRO A 1 85 ? 23.256 11.196 29.894 1.00 75.62 85 PRO A C 1
ATOM 699 O O . PRO A 1 85 ? 22.020 11.151 29.930 1.00 75.62 85 PRO A O 1
ATOM 702 N N . PRO A 1 86 ? 24.024 10.897 30.960 1.00 75.94 86 PRO A N 1
ATOM 703 C CA . PRO A 1 86 ? 23.481 10.489 32.247 1.00 75.94 86 PRO A CA 1
ATOM 704 C C . PRO A 1 86 ? 22.333 11.409 32.641 1.00 75.94 86 PRO A C 1
ATOM 706 O O . PRO A 1 86 ? 22.503 12.626 32.731 1.00 75.94 86 PRO A O 1
ATOM 709 N N . ARG A 1 87 ? 21.145 10.826 32.815 1.00 71.06 87 ARG A N 1
ATOM 710 C CA . ARG A 1 87 ? 19.962 11.559 33.252 1.00 71.06 87 ARG A CA 1
ATOM 711 C C . ARG A 1 87 ? 20.321 12.224 34.578 1.00 71.06 87 ARG A C 1
ATOM 713 O O . ARG A 1 87 ? 20.642 11.524 35.537 1.00 71.06 87 ARG A O 1
ATOM 720 N N . ALA A 1 88 ? 20.307 13.557 34.612 1.00 77.06 88 ALA A N 1
ATOM 721 C CA . ALA A 1 88 ? 20.455 14.292 35.859 1.00 77.06 88 ALA A CA 1
ATOM 722 C C . ALA A 1 88 ? 19.441 13.733 36.877 1.00 77.06 88 ALA A C 1
ATOM 724 O O . ALA A 1 88 ? 18.314 13.405 36.479 1.00 77.06 88 ALA A O 1
ATOM 725 N N . PRO A 1 89 ? 19.836 13.559 38.151 1.00 78.94 89 PRO A N 1
ATOM 726 C CA . PRO A 1 89 ? 18.959 13.005 39.170 1.00 78.94 89 PRO A CA 1
ATOM 727 C C . PRO A 1 89 ? 17.635 13.783 39.191 1.00 78.94 89 PRO A C 1
ATOM 729 O O . PRO A 1 89 ? 17.652 15.011 39.065 1.00 78.94 89 PRO A O 1
ATOM 732 N N . PRO A 1 90 ? 16.486 13.090 39.290 1.00 75.38 90 PRO A N 1
ATOM 733 C CA . PRO A 1 90 ? 15.190 13.747 39.303 1.00 75.38 90 PRO A CA 1
ATOM 734 C C . PRO A 1 90 ? 15.155 14.770 40.437 1.00 75.38 90 PRO A C 1
ATOM 736 O O . PRO A 1 90 ? 15.402 14.435 41.596 1.00 75.38 90 PRO A O 1
ATOM 739 N N . ALA A 1 91 ? 14.858 16.023 40.091 1.00 74.81 91 ALA A N 1
ATOM 740 C CA . ALA A 1 91 ? 14.525 17.033 41.078 1.00 74.81 91 ALA A CA 1
ATOM 741 C C . ALA A 1 91 ? 13.357 16.502 41.920 1.00 74.81 91 ALA A C 1
ATOM 743 O O . ALA A 1 91 ? 12.347 16.051 41.374 1.00 74.81 91 ALA A O 1
ATOM 744 N N . VAL A 1 92 ? 13.536 16.516 43.240 1.00 73.38 92 VAL A N 1
ATOM 745 C CA . VAL A 1 92 ? 12.520 16.131 44.221 1.00 73.38 92 VAL A CA 1
ATOM 746 C C . VAL A 1 92 ? 11.269 16.957 43.936 1.00 73.38 92 VAL A C 1
ATOM 748 O O . VAL A 1 92 ? 11.275 18.175 44.106 1.00 73.38 92 VAL A O 1
ATOM 751 N N . GLN A 1 93 ? 10.212 16.306 43.447 1.00 72.00 93 GLN A N 1
ATOM 752 C CA . GLN A 1 93 ? 8.925 16.969 43.292 1.00 72.00 93 GLN A CA 1
ATOM 753 C C . GLN A 1 93 ? 8.402 17.321 44.692 1.00 72.00 93 GLN A C 1
ATOM 755 O O . GLN A 1 93 ? 8.422 16.456 45.573 1.00 72.00 93 GLN A O 1
ATOM 760 N N . PRO A 1 94 ? 7.956 18.566 44.927 1.00 78.62 94 PRO A N 1
ATOM 761 C CA . PRO A 1 94 ? 7.254 18.904 46.153 1.00 78.62 94 PRO A CA 1
ATOM 762 C C . PRO A 1 94 ? 5.989 18.037 46.285 1.00 78.62 94 PRO A C 1
ATOM 764 O O . PRO A 1 94 ? 5.409 17.637 45.270 1.00 78.62 94 PRO A O 1
ATOM 767 N N . PRO A 1 95 ? 5.572 17.716 47.522 1.00 82.69 95 PRO A N 1
ATOM 768 C CA . PRO A 1 95 ? 4.435 16.842 47.769 1.00 82.69 95 PRO A CA 1
ATOM 769 C C . PRO A 1 95 ? 3.165 17.382 47.092 1.00 82.69 95 PRO A C 1
ATOM 771 O O . PRO A 1 95 ? 2.954 18.600 47.069 1.00 82.69 95 PRO A O 1
ATOM 774 N N . PRO A 1 96 ? 2.319 16.497 46.536 1.00 80.88 96 PRO A N 1
ATOM 775 C CA . PRO A 1 96 ? 1.082 16.904 45.891 1.00 80.88 96 PRO A CA 1
ATOM 776 C C . PRO A 1 96 ? 0.158 17.614 46.896 1.00 80.88 96 PRO A C 1
ATOM 778 O O . PRO A 1 96 ? 0.090 17.207 48.061 1.00 80.88 96 PRO A O 1
ATOM 781 N N . PRO A 1 97 ? -0.561 18.669 46.471 1.00 81.69 97 PRO A N 1
ATOM 782 C CA . PRO A 1 97 ? -1.549 19.330 47.312 1.00 81.69 97 PRO A CA 1
ATOM 783 C C . PRO A 1 97 ? -2.674 18.355 47.709 1.00 81.69 97 PRO A C 1
ATOM 785 O O . PRO A 1 97 ? -2.980 17.425 46.956 1.00 81.69 97 PRO A O 1
ATOM 788 N N . PRO A 1 98 ? -3.303 18.557 48.881 1.00 79.19 98 PRO A N 1
ATOM 789 C CA . PRO A 1 98 ? -4.382 17.705 49.364 1.00 79.19 98 PRO A CA 1
ATOM 790 C C . PRO A 1 98 ? -5.539 17.654 48.361 1.00 79.19 98 PRO A C 1
ATOM 792 O O . PRO A 1 98 ? -6.022 18.678 47.874 1.00 79.19 98 PRO A O 1
ATOM 795 N N . VAL A 1 99 ? -5.966 16.428 48.062 1.00 74.31 99 VAL A N 1
ATOM 796 C CA . VAL A 1 99 ? -7.066 16.105 47.152 1.00 74.31 99 VAL A CA 1
ATOM 797 C C . VAL A 1 99 ? -8.351 16.728 47.702 1.00 74.31 99 VAL A C 1
ATOM 799 O O . VAL A 1 99 ? -8.789 16.384 48.799 1.00 74.31 99 VAL A O 1
ATOM 802 N N . GLN A 1 100 ? -8.945 17.668 46.964 1.00 74.94 100 GLN A N 1
ATOM 803 C CA . GLN A 1 100 ? -10.245 18.229 47.333 1.00 74.94 100 GLN A CA 1
ATOM 804 C C . GLN A 1 100 ? -11.346 17.165 47.152 1.00 74.94 100 GLN A C 1
ATOM 806 O O . GLN A 1 100 ? -11.279 16.386 46.196 1.00 74.94 100 GLN A O 1
ATOM 811 N N . PRO A 1 101 ? -12.359 17.115 48.038 1.00 73.56 101 PRO A N 1
ATOM 812 C CA . PRO A 1 101 ? -13.471 16.179 47.925 1.00 73.56 101 PRO A CA 1
ATOM 813 C C . PRO A 1 101 ? -14.204 16.345 46.591 1.00 73.56 101 PRO A C 1
ATOM 815 O O . PRO A 1 101 ? -14.646 17.439 46.240 1.00 73.56 101 PRO A O 1
ATOM 818 N N . VAL A 1 102 ? -14.341 15.243 45.858 1.00 70.31 102 VAL A N 1
ATOM 819 C CA . VAL A 1 102 ? -15.091 15.183 44.602 1.00 70.31 102 VAL A CA 1
ATOM 820 C C . VAL A 1 102 ? -16.571 15.403 44.914 1.00 70.31 102 VAL A C 1
ATOM 822 O O . VAL A 1 102 ? -17.187 14.634 45.652 1.00 70.31 102 VAL A O 1
ATOM 825 N N . GLN A 1 103 ? -17.131 16.485 44.378 1.00 78.12 103 GLN A N 1
ATOM 826 C CA . GLN A 1 103 ? -18.543 16.826 44.508 1.00 78.12 103 GLN A CA 1
ATOM 827 C C . GLN A 1 103 ? -19.388 15.788 43.733 1.00 78.12 103 GLN A C 1
ATOM 829 O O . GLN A 1 103 ? -19.038 15.475 42.592 1.00 78.12 103 GLN A O 1
ATOM 834 N N . PRO A 1 104 ? -20.467 15.224 44.311 1.00 71.94 104 PRO A N 1
ATOM 835 C CA . PRO A 1 104 ? -21.307 14.241 43.629 1.00 71.94 104 PRO A CA 1
ATOM 836 C C . PRO A 1 104 ? -21.896 14.810 42.334 1.00 71.94 104 PRO A C 1
ATOM 838 O O . PRO A 1 104 ? -22.506 15.880 42.340 1.00 71.94 104 PRO A O 1
ATOM 841 N N . ALA A 1 105 ? -21.709 14.088 41.229 1.00 68.69 105 ALA A N 1
ATOM 842 C CA . ALA A 1 105 ? -22.238 14.453 39.923 1.00 68.69 105 ALA A CA 1
ATOM 843 C C . ALA A 1 105 ? -23.773 14.528 39.962 1.00 68.69 105 ALA A C 1
ATOM 845 O O . ALA A 1 105 ? -24.444 13.588 40.395 1.00 68.69 105 ALA A O 1
ATOM 846 N N . GLN A 1 106 ? -24.324 15.652 39.502 1.00 71.00 106 GLN A N 1
ATOM 847 C CA . GLN A 1 106 ? -25.762 15.807 39.309 1.00 71.00 106 GLN A CA 1
ATOM 848 C C . GLN A 1 106 ? -26.250 14.866 38.190 1.00 71.00 106 GLN A C 1
ATOM 850 O O . GLN A 1 106 ? -25.545 14.691 37.192 1.00 71.00 106 GLN A O 1
ATOM 855 N N . PRO A 1 107 ? -27.441 14.257 38.330 1.00 71.38 107 PRO A N 1
ATOM 856 C CA . PRO A 1 107 ? -28.010 13.382 37.315 1.00 71.38 107 PRO A CA 1
ATOM 857 C C . PRO A 1 107 ? -28.308 14.165 36.032 1.00 71.38 107 PRO A C 1
ATOM 859 O O . PRO A 1 107 ? -29.023 15.167 36.037 1.00 71.38 107 PRO A O 1
ATOM 862 N N . VAL A 1 108 ? -27.737 13.692 34.927 1.00 74.44 108 VAL A N 1
ATOM 863 C CA . VAL A 1 108 ? -27.933 14.243 33.584 1.00 74.44 108 VAL A CA 1
ATOM 864 C C . VAL A 1 108 ? -29.360 13.904 33.119 1.00 74.44 108 VAL A C 1
ATOM 866 O O . VAL A 1 108 ? -29.752 12.739 33.223 1.00 74.44 108 VAL A O 1
ATOM 869 N N . PRO A 1 109 ? -30.159 14.869 32.627 1.00 70.50 109 PRO A N 1
ATOM 870 C CA . PRO A 1 109 ? -31.498 14.594 32.116 1.00 70.50 109 PRO A CA 1
ATOM 871 C C . PRO A 1 109 ? -31.446 13.700 30.869 1.00 70.50 109 PRO A C 1
ATOM 873 O O . PRO A 1 109 ? -30.623 13.897 29.973 1.00 70.50 109 PRO A O 1
ATOM 876 N N . SER A 1 110 ? -32.343 12.713 30.826 1.00 71.38 110 SER A N 1
ATOM 877 C CA . SER A 1 110 ? -32.500 11.762 29.725 1.00 71.38 110 SER A CA 1
ATOM 878 C C . SER A 1 110 ? -32.745 12.465 28.379 1.00 71.38 110 SER A C 1
ATOM 880 O O . SER A 1 110 ? -33.553 13.396 28.326 1.00 71.38 110 SER A O 1
ATOM 882 N N . PRO A 1 111 ? -32.125 12.008 27.274 1.00 70.31 111 PRO A N 1
ATOM 883 C CA . PRO A 1 111 ? -32.390 12.540 25.943 1.00 70.31 111 PRO A CA 1
ATOM 884 C C . PRO A 1 111 ? -33.841 12.280 25.527 1.00 70.31 111 PRO A C 1
ATOM 886 O O . PRO A 1 111 ? -34.308 11.140 25.513 1.00 70.31 111 PRO A O 1
ATOM 889 N N . VAL A 1 112 ? -34.543 13.352 25.168 1.00 73.19 112 VAL A N 1
ATOM 890 C CA . VAL A 1 112 ? -35.844 13.306 24.496 1.00 73.19 112 VAL A CA 1
ATOM 891 C C . VAL A 1 112 ? -35.654 12.659 23.121 1.00 73.19 112 VAL A C 1
ATOM 893 O O . VAL A 1 112 ? -34.797 13.076 22.343 1.00 73.19 112 VAL A O 1
ATOM 896 N N . ALA A 1 113 ? -36.440 11.621 22.838 1.00 72.62 113 ALA A N 1
ATOM 897 C CA . ALA A 1 113 ? -36.450 10.933 21.554 1.00 72.62 113 ALA A CA 1
ATOM 898 C C . ALA A 1 113 ? -36.847 11.895 20.411 1.00 72.62 113 ALA A C 1
ATOM 900 O O . ALA A 1 113 ? -37.814 12.646 20.567 1.00 72.62 113 ALA A O 1
ATOM 901 N N . PRO A 1 114 ? -36.150 11.883 19.260 1.00 73.19 114 PRO A N 1
ATOM 902 C CA . PRO A 1 114 ? -36.550 12.676 18.106 1.00 73.19 114 PRO A CA 1
ATOM 903 C C . PRO A 1 114 ? -37.829 12.114 17.451 1.00 73.19 114 PRO A C 1
ATOM 905 O O . PRO A 1 114 ? -38.037 10.896 17.448 1.00 73.19 114 PRO A O 1
ATOM 908 N N . PRO A 1 115 ? -38.692 12.979 16.886 1.00 66.44 115 PRO A N 1
ATOM 909 C CA . PRO A 1 115 ? -39.917 12.562 16.219 1.00 66.44 115 PRO A CA 1
ATOM 910 C C . PRO A 1 115 ? -39.616 11.781 14.936 1.00 66.44 115 PRO A C 1
ATOM 912 O O . PRO A 1 115 ? -38.830 12.199 14.086 1.00 66.44 115 PRO A O 1
ATOM 915 N N . ALA A 1 116 ? -40.293 10.644 14.794 1.00 63.66 116 ALA A N 1
ATOM 916 C CA . ALA A 1 116 ? -40.392 9.907 13.548 1.00 63.66 116 ALA A CA 1
ATOM 917 C C . ALA A 1 116 ? -41.211 10.728 12.543 1.00 63.66 116 ALA A C 1
ATOM 919 O O . ALA A 1 116 ? -42.423 10.875 12.685 1.00 63.66 116 ALA A O 1
ATOM 920 N N . GLY A 1 117 ? -40.545 11.266 11.530 1.00 62.97 117 GLY A N 1
ATOM 921 C CA . GLY A 1 117 ? -41.203 11.943 10.424 1.00 62.97 117 GLY A CA 1
ATOM 922 C C . GLY A 1 117 ? -40.188 12.665 9.561 1.00 62.97 117 GLY A C 1
ATOM 923 O O . GLY A 1 117 ? -39.679 13.698 9.965 1.00 62.97 117 GLY A O 1
ATOM 924 N N . GLU A 1 118 ? -39.835 12.079 8.417 1.00 51.81 118 GLU A N 1
ATOM 925 C CA . GLU A 1 118 ? -40.077 12.665 7.091 1.00 51.81 118 GLU A CA 1
ATOM 926 C C . GLU A 1 118 ? -39.354 11.803 6.049 1.00 51.81 118 GLU A C 1
ATOM 928 O O . GLU A 1 118 ? -38.180 11.972 5.726 1.00 51.81 118 GLU A O 1
ATOM 933 N N . GLN A 1 119 ? -40.083 10.818 5.538 1.00 55.78 119 GLN A N 1
ATOM 934 C CA . GLN A 1 119 ? -39.687 10.001 4.404 1.00 55.78 119 GLN A CA 1
ATOM 935 C C . GLN A 1 119 ? -39.741 10.882 3.146 1.00 55.78 119 GLN A C 1
ATOM 937 O O . GLN A 1 119 ? -40.761 10.943 2.463 1.00 55.78 119 GLN A O 1
ATOM 942 N N . ARG A 1 120 ? -38.662 11.621 2.860 1.00 51.34 120 ARG A N 1
ATOM 943 C CA . ARG A 1 120 ? -38.498 12.320 1.578 1.00 51.34 120 ARG A CA 1
ATOM 944 C C . ARG A 1 120 ? -37.957 11.357 0.532 1.00 51.34 120 ARG A C 1
ATOM 946 O O . ARG A 1 120 ? -36.824 10.892 0.612 1.00 51.34 120 ARG A O 1
ATOM 953 N N . SER A 1 121 ? -38.799 11.095 -0.458 1.00 59.47 121 SER A N 1
ATOM 954 C CA . SER A 1 121 ? -38.464 10.447 -1.721 1.00 59.47 121 SER A CA 1
ATOM 955 C C . SER A 1 121 ? -37.213 11.063 -2.363 1.00 59.47 121 SER A C 1
ATOM 957 O O . SER A 1 121 ? -37.159 12.286 -2.513 1.00 59.47 121 SER A O 1
ATOM 959 N N . PRO A 1 122 ? -36.239 10.266 -2.828 1.00 61.75 122 PRO A N 1
ATOM 960 C CA . PRO A 1 122 ? -35.245 10.770 -3.759 1.00 61.75 122 PRO A CA 1
ATOM 961 C C . PRO A 1 122 ? -35.873 10.913 -5.153 1.00 61.75 122 PRO A C 1
ATOM 963 O O . PRO A 1 122 ? -36.441 9.972 -5.707 1.00 61.75 122 PRO A O 1
ATOM 966 N N . ALA A 1 123 ? -35.774 12.119 -5.712 1.00 63.75 123 ALA A N 1
ATOM 967 C CA . ALA A 1 123 ? -36.084 12.400 -7.107 1.00 63.75 123 ALA A CA 1
ATOM 968 C C . ALA A 1 123 ? -35.134 11.625 -8.051 1.00 63.75 123 ALA A C 1
ATOM 970 O O . ALA A 1 123 ? -33.990 11.347 -7.672 1.00 63.75 123 ALA A O 1
ATOM 971 N N . PRO A 1 124 ? -35.555 11.302 -9.289 1.00 61.38 124 PRO A N 1
ATOM 972 C CA . PRO A 1 124 ? -34.714 10.599 -10.251 1.00 61.38 124 PRO A CA 1
ATOM 973 C C . PRO A 1 124 ? -33.574 11.522 -10.691 1.00 61.38 124 PRO A C 1
ATOM 975 O O . PRO A 1 124 ? -33.810 12.529 -11.357 1.00 61.38 124 PRO A O 1
ATOM 978 N N . ARG A 1 125 ? -32.329 11.196 -10.329 1.00 59.25 125 ARG A N 1
ATOM 979 C CA . ARG A 1 125 ? -31.164 11.862 -10.919 1.00 59.25 125 ARG A CA 1
ATOM 980 C C . ARG A 1 125 ? -30.926 11.298 -12.314 1.00 59.25 125 ARG A C 1
ATOM 982 O O . ARG A 1 125 ? -30.509 10.159 -12.507 1.00 59.25 125 ARG A O 1
ATOM 989 N N . GLU A 1 126 ? -31.276 12.151 -13.257 1.00 55.22 126 GLU A N 1
ATOM 990 C CA . GLU A 1 126 ? -30.964 12.172 -14.673 1.00 55.22 126 GLU A CA 1
ATOM 991 C C . GLU A 1 126 ? -29.557 11.625 -14.969 1.00 55.22 126 GLU A C 1
ATOM 993 O O . GLU A 1 126 ? -28.541 12.138 -14.496 1.00 55.22 126 GLU A O 1
ATOM 998 N N . ARG A 1 127 ? -29.506 10.543 -15.756 1.00 51.53 127 ARG A N 1
ATOM 999 C CA . ARG A 1 127 ? -28.277 10.033 -16.370 1.00 51.53 127 ARG A CA 1
ATOM 1000 C C . ARG A 1 127 ? -27.742 11.097 -17.324 1.00 51.53 127 ARG A C 1
ATOM 1002 O O . ARG A 1 127 ? -28.110 11.111 -18.497 1.00 51.53 127 ARG A O 1
ATOM 1009 N N . VAL A 1 128 ? -26.819 11.929 -16.858 1.00 50.16 128 VAL A N 1
ATOM 1010 C CA . VAL A 1 128 ? -25.941 12.677 -17.760 1.00 50.16 128 VAL A CA 1
ATOM 1011 C C . VAL A 1 128 ? -24.903 11.695 -18.288 1.00 50.16 128 VAL A C 1
ATOM 1013 O O . VAL A 1 128 ? -23.828 11.481 -17.733 1.00 50.16 128 VAL A O 1
ATOM 1016 N N . ASN A 1 129 ? -25.307 11.030 -19.363 1.00 57.09 129 ASN A N 1
ATOM 1017 C CA . ASN A 1 129 ? -24.479 10.203 -20.214 1.00 57.09 129 ASN A CA 1
ATOM 1018 C C . ASN A 1 129 ? -23.573 11.146 -21.024 1.00 57.09 129 ASN A C 1
ATOM 1020 O O . ASN A 1 129 ? -23.828 11.414 -22.196 1.00 57.09 129 ASN A O 1
ATOM 1024 N N . SER A 1 130 ? -22.545 11.711 -20.386 1.00 53.81 130 SER A N 1
ATOM 1025 C CA . SER A 1 130 ? -21.507 12.468 -21.090 1.00 53.81 130 SER A CA 1
ATOM 1026 C C . SER A 1 130 ? -20.596 11.490 -21.816 1.00 53.81 130 SER A C 1
ATOM 1028 O O . SER A 1 130 ? -19.544 11.084 -21.325 1.00 53.81 130 SER A O 1
ATOM 1030 N N . VAL A 1 131 ? -21.050 11.118 -23.009 1.00 51.84 131 VAL A N 1
ATOM 1031 C CA . VAL A 1 131 ? -20.241 10.602 -24.106 1.00 51.84 131 VAL A CA 1
ATOM 1032 C C . VAL A 1 131 ? -19.039 11.533 -24.259 1.00 51.84 131 VAL A C 1
ATOM 1034 O O . VAL A 1 131 ? -19.155 12.633 -24.794 1.00 51.84 131 VAL A O 1
ATOM 1037 N N . HIS A 1 132 ? -17.880 11.112 -23.751 1.00 52.72 132 HIS A N 1
ATOM 1038 C CA . HIS A 1 132 ? -16.611 11.703 -24.150 1.00 52.72 132 HIS A CA 1
ATOM 1039 C C . HIS A 1 132 ? -16.404 11.361 -25.623 1.00 52.72 132 HIS A C 1
ATOM 1041 O O . HIS A 1 132 ? -16.068 10.239 -26.000 1.00 52.72 132 HIS A O 1
ATOM 1047 N N . GLN A 1 133 ? -16.699 12.361 -26.441 1.00 56.97 133 GLN A N 1
ATOM 1048 C CA . GLN A 1 133 ? -16.364 12.455 -27.845 1.00 56.97 133 GLN A CA 1
ATOM 1049 C C . GLN A 1 133 ? -14.834 12.338 -27.976 1.00 56.97 133 GLN A C 1
ATOM 1051 O O . GLN A 1 133 ? -14.122 13.131 -27.358 1.00 56.97 133 GLN A O 1
ATOM 1056 N N . PRO A 1 134 ? -14.299 11.348 -28.712 1.00 58.31 134 PRO A N 1
ATOM 1057 C CA . PRO A 1 134 ? -12.870 11.280 -28.965 1.00 58.31 134 PRO A CA 1
ATOM 1058 C C . PRO A 1 134 ? -12.463 12.493 -29.804 1.00 58.31 134 PRO A C 1
ATOM 1060 O O . PRO A 1 134 ? -12.968 12.708 -30.906 1.00 58.31 134 PRO A O 1
ATOM 1063 N N . GLU A 1 135 ? -11.564 13.293 -29.243 1.00 57.12 135 GLU A N 1
ATOM 1064 C CA . GLU A 1 135 ? -10.889 14.391 -29.921 1.00 57.12 135 GLU A CA 1
ATOM 1065 C C . GLU A 1 135 ? -10.204 13.861 -31.198 1.00 57.12 135 GLU A C 1
ATOM 1067 O O . GLU A 1 135 ? -9.479 12.859 -31.135 1.00 57.12 135 GLU A O 1
ATOM 1072 N N . PRO A 1 136 ? -10.448 14.465 -32.376 1.00 60.34 136 PRO A N 1
ATOM 1073 C CA . PRO A 1 136 ? -9.809 14.040 -33.611 1.00 60.34 136 PRO A CA 1
ATOM 1074 C C . PRO A 1 136 ? -8.304 14.315 -33.535 1.00 60.34 136 PRO A C 1
ATOM 1076 O O . PRO A 1 136 ? -7.864 15.449 -33.356 1.00 60.34 136 PRO A O 1
ATOM 1079 N N . ALA A 1 137 ? -7.520 13.248 -33.684 1.00 64.88 137 ALA A N 1
ATOM 1080 C CA . ALA A 1 137 ? -6.066 13.293 -33.717 1.00 64.88 137 ALA A CA 1
ATOM 1081 C C . ALA A 1 137 ? -5.553 14.327 -34.743 1.00 64.88 137 ALA A C 1
ATOM 1083 O O . ALA A 1 137 ? -6.065 14.373 -35.867 1.00 64.88 137 ALA A O 1
ATOM 1084 N N . PRO A 1 138 ? -4.512 15.116 -34.417 1.00 67.50 138 PRO A N 1
ATOM 1085 C CA . PRO A 1 138 ? -3.887 15.995 -35.390 1.00 67.50 138 PRO A CA 1
ATOM 1086 C C . PRO A 1 138 ? -3.291 15.173 -36.538 1.00 67.50 138 PRO A C 1
ATOM 1088 O O . PRO A 1 138 ? -2.647 14.139 -36.337 1.00 67.50 138 PRO A O 1
ATOM 1091 N N . ALA A 1 139 ? -3.544 15.654 -37.754 1.00 58.25 139 ALA A N 1
ATOM 1092 C CA . ALA A 1 139 ? -3.085 15.083 -39.006 1.00 58.25 139 ALA A CA 1
ATOM 1093 C C . ALA A 1 139 ? -1.589 14.735 -38.949 1.00 58.25 139 ALA A C 1
ATOM 1095 O O . ALA A 1 139 ? -0.736 15.581 -38.679 1.00 58.25 139 ALA A O 1
ATOM 1096 N N . ARG A 1 140 ? -1.276 13.466 -39.229 1.00 50.72 140 ARG A N 1
ATOM 1097 C CA . ARG A 1 140 ? 0.094 12.994 -39.425 1.00 50.72 140 ARG A CA 1
ATOM 1098 C C . ARG A 1 140 ? 0.698 13.736 -40.615 1.00 50.72 140 ARG A C 1
ATOM 1100 O O . ARG A 1 140 ? 0.278 13.524 -41.750 1.00 50.72 140 ARG A O 1
ATOM 1107 N N . ALA A 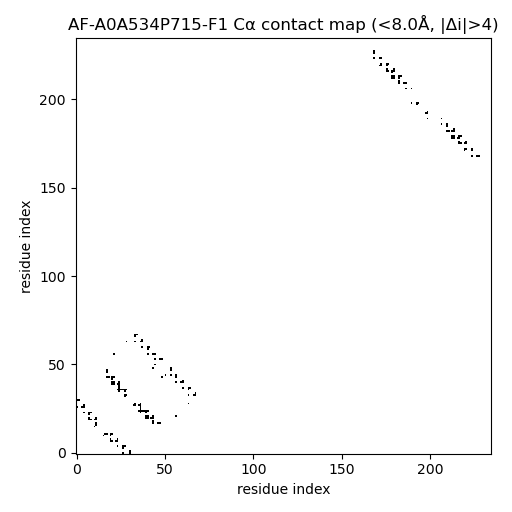1 141 ? 1.703 14.563 -40.352 1.00 57.47 141 ALA A N 1
ATOM 1108 C CA . ALA A 1 141 ? 2.608 15.047 -41.379 1.00 57.47 141 ALA A CA 1
ATOM 1109 C C . ALA A 1 141 ? 3.319 13.838 -42.009 1.00 57.47 141 ALA A C 1
ATOM 1111 O O . ALA A 1 141 ? 4.049 13.102 -41.343 1.00 57.47 141 ALA A O 1
ATOM 1112 N N . THR A 1 142 ? 3.066 13.605 -43.293 1.00 52.31 142 THR A N 1
ATOM 1113 C CA . THR A 1 142 ? 3.799 12.658 -44.132 1.00 52.31 142 THR A CA 1
ATOM 1114 C C . THR A 1 142 ? 5.243 13.125 -44.271 1.00 52.31 142 THR A C 1
ATOM 1116 O O . THR A 1 142 ? 5.525 14.089 -44.981 1.00 52.31 142 THR A O 1
ATOM 1119 N N . VAL A 1 143 ? 6.158 12.444 -43.583 1.00 62.97 143 VAL A N 1
ATOM 1120 C CA . VAL A 1 143 ? 7.603 12.588 -43.786 1.00 62.97 143 VAL A CA 1
ATOM 1121 C C . VAL A 1 143 ? 7.985 11.754 -45.019 1.00 62.97 143 VAL A C 1
ATOM 1123 O O . VAL A 1 143 ? 7.554 10.600 -45.105 1.00 62.97 143 VAL A O 1
ATOM 1126 N N . PRO A 1 144 ? 8.745 12.289 -45.992 1.00 61.31 144 PRO A N 1
ATOM 1127 C CA . PRO A 1 144 ? 9.164 11.525 -47.161 1.00 61.31 144 PRO A CA 1
ATOM 1128 C C . PRO A 1 144 ? 10.067 10.354 -46.760 1.00 61.31 144 PRO A C 1
ATOM 1130 O O . PRO A 1 144 ? 11.003 10.500 -45.973 1.00 61.31 144 PRO A O 1
ATOM 1133 N N . ALA A 1 145 ? 9.764 9.186 -47.324 1.00 50.56 145 ALA A N 1
ATOM 1134 C CA . ALA A 1 145 ? 10.528 7.960 -47.174 1.00 50.56 145 ALA A CA 1
ATOM 1135 C C . ALA A 1 145 ? 11.935 8.139 -47.765 1.00 50.56 145 ALA A C 1
ATOM 1137 O O . ALA A 1 145 ? 12.123 8.115 -48.981 1.00 50.56 145 ALA A O 1
ATOM 1138 N N . ALA A 1 146 ? 12.931 8.316 -46.899 1.00 53.72 146 ALA A N 1
ATOM 1139 C CA . ALA A 1 146 ? 14.325 8.147 -47.273 1.00 53.72 146 ALA A CA 1
ATOM 1140 C C . ALA A 1 146 ? 14.589 6.645 -47.443 1.00 53.72 146 ALA A C 1
ATOM 1142 O O . ALA A 1 146 ? 14.414 5.863 -46.508 1.00 53.72 146 ALA A O 1
ATOM 1143 N N . ALA A 1 147 ? 14.976 6.247 -48.653 1.00 54.75 147 ALA A N 1
ATOM 1144 C CA . ALA A 1 147 ? 15.397 4.894 -48.973 1.00 54.75 147 ALA A CA 1
ATOM 1145 C C . ALA A 1 147 ? 16.625 4.522 -48.126 1.00 54.75 147 ALA A C 1
ATOM 1147 O O . ALA A 1 147 ? 17.746 4.947 -48.402 1.00 54.75 147 ALA A O 1
ATOM 1148 N N . VAL A 1 148 ? 16.402 3.746 -47.065 1.00 58.53 148 VAL A N 1
ATOM 1149 C CA . VAL A 1 148 ? 17.471 3.137 -46.274 1.00 58.53 148 VAL A CA 1
ATOM 1150 C C . VAL A 1 148 ? 17.999 1.951 -47.071 1.00 58.53 148 VAL A C 1
ATOM 1152 O O . VAL A 1 148 ? 17.308 0.953 -47.265 1.00 58.53 148 VAL A O 1
ATOM 1155 N N . VAL A 1 149 ? 19.227 2.084 -47.561 1.00 67.12 149 VAL A N 1
ATOM 1156 C CA . VAL A 1 149 ? 19.998 0.991 -48.154 1.00 67.12 149 VAL A CA 1
ATOM 1157 C C . VAL A 1 149 ? 20.197 -0.078 -47.068 1.00 67.12 149 VAL A C 1
ATOM 1159 O O . VAL A 1 149 ? 20.745 0.252 -46.013 1.00 67.12 149 VAL A O 1
ATOM 1162 N N . PRO A 1 150 ? 19.745 -1.332 -47.257 1.00 61.69 150 PRO A N 1
ATOM 1163 C CA . PRO A 1 150 ? 19.955 -2.377 -46.264 1.00 61.69 150 PRO A CA 1
ATOM 1164 C C . PRO A 1 150 ? 21.455 -2.658 -46.141 1.00 61.69 150 PRO A C 1
ATOM 1166 O O . PRO A 1 150 ? 22.114 -3.036 -47.111 1.00 61.69 150 PRO A O 1
ATOM 1169 N N . ALA A 1 151 ? 22.001 -2.446 -44.944 1.00 66.56 151 ALA A N 1
ATOM 1170 C CA . ALA A 1 151 ? 23.367 -2.833 -44.629 1.00 66.56 151 ALA A CA 1
ATOM 1171 C C . ALA A 1 151 ? 23.515 -4.365 -44.742 1.00 66.56 151 ALA A C 1
ATOM 1173 O O . ALA A 1 151 ? 22.584 -5.095 -44.385 1.00 66.56 151 ALA A O 1
ATOM 1174 N N . PRO A 1 152 ? 24.664 -4.874 -45.221 1.00 67.69 152 PRO A N 1
ATOM 1175 C CA . PRO A 1 152 ? 24.911 -6.306 -45.304 1.00 67.69 152 PRO A CA 1
ATOM 1176 C C . PRO A 1 152 ? 24.852 -6.925 -43.904 1.00 67.69 152 PRO A C 1
ATOM 1178 O O . PRO A 1 152 ? 25.606 -6.554 -43.004 1.00 67.69 152 PRO A O 1
ATOM 1181 N N . ILE A 1 153 ? 23.928 -7.869 -43.730 1.00 60.62 153 ILE A N 1
ATOM 1182 C CA . ILE A 1 153 ? 23.745 -8.638 -42.501 1.00 60.62 153 ILE A CA 1
ATOM 1183 C C . ILE A 1 153 ? 24.998 -9.499 -42.323 1.00 60.62 153 ILE A C 1
ATOM 1185 O O . ILE A 1 153 ? 25.232 -10.437 -43.087 1.00 60.62 153 ILE A O 1
ATOM 1189 N N . ALA A 1 154 ? 25.832 -9.155 -41.343 1.00 62.62 154 ALA A N 1
ATOM 1190 C CA . ALA A 1 154 ? 26.987 -9.967 -40.988 1.00 62.62 154 ALA A CA 1
ATOM 1191 C C . ALA A 1 154 ? 26.519 -11.360 -40.517 1.00 62.62 154 ALA A C 1
ATOM 1193 O O . ALA A 1 154 ? 25.504 -11.460 -39.819 1.00 62.62 154 ALA A O 1
ATOM 1194 N N . PRO A 1 155 ? 27.228 -12.445 -40.876 1.00 62.00 155 PRO A N 1
ATOM 1195 C CA . PRO A 1 155 ? 26.860 -13.788 -40.455 1.00 62.00 155 PRO A CA 1
ATOM 1196 C C . PRO A 1 155 ? 26.942 -13.888 -38.930 1.00 62.00 155 PRO A C 1
ATOM 1198 O O . PRO A 1 155 ? 28.006 -13.723 -38.334 1.00 62.00 155 PRO A O 1
ATOM 1201 N N . VAL A 1 156 ? 25.803 -14.172 -38.298 1.00 58.62 156 VAL A N 1
ATOM 1202 C CA . VAL A 1 156 ? 25.724 -14.436 -36.861 1.00 58.62 156 VAL A CA 1
ATOM 1203 C C . VAL A 1 156 ? 26.477 -15.736 -36.591 1.00 58.62 156 VAL A C 1
ATOM 1205 O O . VAL A 1 156 ? 26.013 -16.833 -36.908 1.00 58.62 156 VAL A O 1
ATOM 1208 N N . VAL A 1 157 ? 27.681 -15.611 -36.036 1.00 54.31 157 VAL A N 1
ATOM 1209 C CA . VAL A 1 157 ? 28.498 -16.745 -35.605 1.00 54.31 157 VAL A CA 1
ATOM 1210 C C . VAL A 1 157 ? 27.763 -17.419 -34.447 1.00 54.31 157 VAL A C 1
ATOM 1212 O O . VAL A 1 157 ? 27.811 -16.951 -33.312 1.00 54.31 157 VAL A O 1
ATOM 1215 N N . ARG A 1 158 ? 27.038 -18.509 -34.733 1.00 55.56 158 ARG A N 1
ATOM 1216 C CA . ARG A 1 158 ? 26.380 -19.349 -33.720 1.00 55.56 158 ARG A CA 1
ATOM 1217 C C . ARG A 1 158 ? 27.439 -19.915 -32.774 1.00 55.56 158 ARG A C 1
ATOM 1219 O O . ARG A 1 158 ? 28.086 -20.920 -33.068 1.00 55.56 158 ARG A O 1
ATOM 1226 N N . ALA A 1 159 ? 27.628 -19.248 -31.640 1.00 58.97 159 ALA A N 1
ATOM 1227 C CA . ALA A 1 159 ? 28.547 -19.674 -30.601 1.00 58.97 159 ALA A CA 1
ATOM 1228 C C . ALA A 1 159 ? 28.095 -21.030 -30.034 1.00 58.97 159 ALA A C 1
ATOM 1230 O O . ALA A 1 159 ? 26.982 -21.179 -29.531 1.00 58.97 159 ALA A O 1
ATOM 1231 N N . ARG A 1 160 ? 28.987 -22.025 -30.065 1.00 62.59 160 ARG A N 1
ATOM 1232 C CA . ARG A 1 160 ? 28.797 -23.378 -29.501 1.00 62.59 160 ARG A CA 1
ATOM 1233 C C . ARG A 1 160 ? 28.656 -23.411 -27.962 1.00 62.59 160 ARG A C 1
ATOM 1235 O O . ARG A 1 160 ? 28.713 -24.481 -27.369 1.00 62.59 160 ARG A O 1
ATOM 1242 N N . ALA A 1 161 ? 28.461 -22.264 -27.310 1.00 56.81 161 ALA A N 1
ATOM 1243 C CA . ALA A 1 161 ? 28.310 -22.136 -25.858 1.00 56.81 161 ALA A CA 1
ATOM 1244 C C . ALA A 1 161 ? 26.888 -22.455 -25.342 1.00 56.81 161 ALA A C 1
ATOM 1246 O O . ALA A 1 161 ? 26.675 -22.520 -24.133 1.00 56.81 161 ALA A O 1
ATOM 1247 N N . ALA A 1 162 ? 25.922 -22.693 -26.239 1.00 59.69 162 ALA A N 1
ATOM 1248 C CA . ALA A 1 162 ? 24.506 -22.876 -25.910 1.00 59.69 162 ALA A CA 1
ATOM 1249 C C . ALA A 1 162 ? 24.166 -23.944 -24.835 1.00 59.69 162 ALA A C 1
ATOM 1251 O O . ALA A 1 162 ? 23.294 -23.662 -24.012 1.00 59.69 162 ALA A O 1
ATOM 1252 N N . PRO A 1 163 ? 24.803 -25.136 -24.760 1.00 71.31 163 PRO A N 1
ATOM 1253 C CA . PRO A 1 163 ? 24.341 -26.164 -23.822 1.00 71.31 163 PRO A CA 1
ATOM 1254 C C . PRO A 1 163 ? 24.690 -25.862 -22.356 1.00 71.31 163 PRO A C 1
ATOM 1256 O O . PRO A 1 163 ? 23.909 -26.188 -21.464 1.00 71.31 163 PRO A O 1
ATOM 1259 N N . TRP A 1 164 ? 25.819 -25.198 -22.088 1.00 74.12 164 TRP A N 1
ATOM 1260 C CA . TRP A 1 164 ? 26.240 -24.896 -20.714 1.00 74.12 164 TRP A CA 1
ATOM 1261 C C . TRP A 1 164 ? 25.375 -23.815 -20.062 1.00 74.12 164 TRP A C 1
ATOM 1263 O O . TRP A 1 164 ? 25.068 -23.908 -18.875 1.00 74.12 164 TRP A O 1
ATOM 1273 N N . LEU A 1 165 ? 24.918 -22.831 -20.843 1.00 73.06 165 LEU A N 1
ATOM 1274 C CA . LEU A 1 165 ? 24.009 -21.792 -20.351 1.00 73.06 165 LEU A CA 1
ATOM 1275 C C . LEU A 1 165 ? 22.624 -22.360 -20.015 1.00 73.06 165 LEU A C 1
ATOM 1277 O O . LEU A 1 165 ? 22.059 -22.012 -18.980 1.00 73.06 165 LEU A O 1
ATOM 1281 N N . ALA A 1 166 ? 22.107 -23.280 -20.837 1.00 73.31 166 ALA A N 1
ATOM 1282 C CA . ALA A 1 166 ? 20.838 -23.953 -20.564 1.00 73.31 166 ALA A CA 1
ATOM 1283 C C . ALA A 1 166 ? 20.902 -24.806 -19.283 1.00 73.31 166 ALA A C 1
ATOM 1285 O O . ALA A 1 166 ? 19.989 -24.750 -18.458 1.00 73.31 166 ALA A O 1
ATOM 1286 N N . ALA A 1 167 ? 22.000 -25.543 -19.079 1.00 77.69 167 ALA A N 1
ATOM 1287 C CA . ALA A 1 167 ? 22.214 -26.325 -17.862 1.00 77.69 167 ALA A CA 1
ATOM 1288 C C . ALA A 1 167 ? 22.308 -25.433 -16.611 1.00 77.69 167 ALA A C 1
ATOM 1290 O O . ALA A 1 167 ? 21.666 -25.723 -15.601 1.00 77.69 167 ALA A O 1
ATOM 1291 N N . GLY A 1 168 ? 23.046 -24.319 -16.693 1.00 77.94 168 GLY A N 1
ATOM 1292 C CA . GLY A 1 168 ? 23.138 -23.344 -15.604 1.00 77.94 168 GLY A CA 1
ATOM 1293 C C . GLY A 1 168 ? 21.772 -22.770 -15.219 1.00 77.94 168 GLY A C 1
ATOM 1294 O O . GLY A 1 168 ? 21.406 -22.789 -14.045 1.00 77.94 168 GLY A O 1
ATOM 1295 N N . ALA A 1 169 ? 20.978 -22.347 -16.208 1.00 74.25 169 ALA A N 1
ATOM 1296 C CA . ALA A 1 169 ? 19.641 -21.803 -15.975 1.00 74.25 169 ALA A CA 1
ATOM 1297 C C . ALA A 1 169 ? 18.693 -22.818 -15.311 1.00 74.25 169 ALA A C 1
ATOM 1299 O O . ALA A 1 169 ? 17.951 -22.458 -14.395 1.00 74.25 169 ALA A O 1
ATOM 1300 N N . ALA A 1 170 ? 18.742 -24.090 -15.724 1.00 76.94 170 ALA A N 1
ATOM 1301 C CA . ALA A 1 170 ? 17.917 -25.146 -15.140 1.00 76.94 170 AL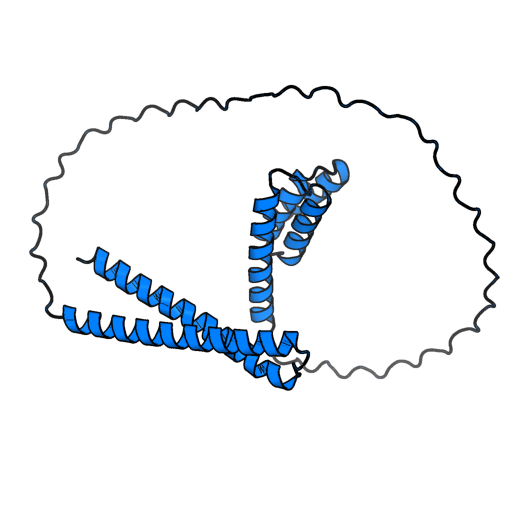A A CA 1
ATOM 1302 C C . ALA A 1 170 ? 18.253 -25.398 -13.659 1.00 76.94 170 ALA A C 1
ATOM 1304 O O . ALA A 1 170 ? 17.345 -25.517 -12.835 1.00 76.94 170 ALA A O 1
ATOM 1305 N N . VAL A 1 171 ? 19.544 -25.424 -13.303 1.00 83.50 171 VAL A N 1
ATOM 1306 C CA . VAL A 1 171 ? 19.984 -25.588 -11.907 1.00 83.50 171 VAL A CA 1
ATOM 1307 C C . VAL A 1 171 ? 19.535 -24.403 -11.051 1.00 83.50 171 VAL A C 1
ATOM 1309 O O . VAL A 1 171 ? 18.999 -24.607 -9.961 1.00 83.50 171 VAL A O 1
ATOM 1312 N N . THR A 1 172 ? 19.680 -23.169 -11.544 1.00 76.62 172 THR A N 1
ATOM 1313 C CA . THR A 1 172 ? 19.220 -21.972 -10.823 1.00 76.62 172 THR A CA 1
ATOM 1314 C C . THR A 1 172 ? 17.704 -21.978 -10.618 1.00 76.62 172 THR A C 1
ATOM 1316 O O . THR A 1 172 ? 17.235 -21.677 -9.520 1.00 76.62 172 THR A O 1
ATOM 1319 N N . ALA A 1 173 ? 16.931 -22.369 -11.636 1.00 75.25 173 ALA A N 1
ATOM 1320 C CA . ALA A 1 173 ? 15.478 -22.471 -11.530 1.00 75.25 173 ALA A CA 1
ATOM 1321 C C . ALA A 1 173 ? 15.047 -23.537 -10.507 1.00 75.25 173 ALA A C 1
ATOM 1323 O O . ALA A 1 173 ? 14.173 -23.273 -9.681 1.00 75.25 173 ALA A O 1
ATOM 1324 N N . ALA A 1 174 ? 15.687 -24.711 -10.511 1.00 80.38 174 ALA A N 1
ATOM 1325 C CA . ALA A 1 174 ? 15.401 -25.779 -9.554 1.00 80.38 174 ALA A CA 1
ATOM 1326 C C . ALA A 1 174 ? 15.735 -25.369 -8.108 1.00 80.38 174 ALA A C 1
ATOM 1328 O O . ALA A 1 174 ? 14.929 -25.595 -7.205 1.00 80.38 174 ALA A O 1
ATOM 1329 N N . ALA A 1 175 ? 16.878 -24.710 -7.891 1.00 79.56 175 ALA A N 1
ATOM 1330 C CA . ALA A 1 175 ? 17.260 -24.192 -6.577 1.00 79.56 175 ALA A CA 1
ATOM 1331 C C . ALA A 1 175 ? 16.280 -23.115 -6.073 1.00 79.56 175 ALA A C 1
ATOM 1333 O O . ALA A 1 175 ? 15.864 -23.151 -4.915 1.00 79.56 175 ALA A O 1
ATOM 1334 N N . GLY A 1 176 ? 15.856 -22.198 -6.951 1.00 78.19 176 GLY A N 1
ATOM 1335 C CA . GLY A 1 176 ? 14.844 -21.189 -6.627 1.00 78.19 176 GLY A CA 1
ATOM 1336 C C . GLY A 1 176 ? 13.484 -21.802 -6.275 1.00 78.19 176 GLY A C 1
ATOM 1337 O O . GLY A 1 176 ? 12.865 -21.399 -5.291 1.00 78.19 176 GLY A O 1
ATOM 1338 N N . ALA A 1 177 ? 13.042 -22.816 -7.027 1.00 78.75 177 ALA A N 1
ATOM 1339 C CA . ALA A 1 177 ? 11.795 -23.531 -6.755 1.00 78.75 177 ALA A CA 1
ATOM 1340 C C . ALA A 1 177 ? 11.833 -24.290 -5.418 1.00 78.75 177 ALA A C 1
ATOM 1342 O O . ALA A 1 177 ? 10.849 -24.270 -4.679 1.00 78.75 177 ALA A O 1
ATOM 1343 N N . TYR A 1 178 ? 12.969 -24.914 -5.088 1.00 84.62 178 TYR A N 1
ATOM 1344 C CA . TYR A 1 178 ? 13.163 -25.603 -3.812 1.00 84.62 178 TYR A CA 1
ATOM 1345 C C . TYR A 1 178 ? 13.079 -24.636 -2.622 1.00 84.62 178 TYR A C 1
ATOM 1347 O O . TYR A 1 178 ? 12.300 -24.875 -1.702 1.00 84.62 178 TYR A O 1
ATOM 1355 N N . LEU A 1 179 ? 13.803 -23.510 -2.674 1.00 77.56 179 LEU A N 1
ATOM 1356 C CA . LEU A 1 179 ? 13.765 -22.481 -1.625 1.00 77.56 179 LEU A CA 1
ATOM 1357 C C . LEU A 1 179 ? 12.363 -21.881 -1.452 1.00 77.56 179 LEU A C 1
ATOM 1359 O O . LEU A 1 179 ? 11.908 -21.669 -0.330 1.00 77.56 179 LEU A O 1
ATOM 1363 N N . TRP A 1 180 ? 11.646 -21.643 -2.556 1.00 78.31 180 TRP A N 1
ATOM 1364 C CA . TRP A 1 180 ? 10.266 -21.159 -2.497 1.00 78.31 180 TRP A CA 1
ATOM 1365 C C . TRP A 1 180 ? 9.318 -22.173 -1.840 1.00 78.31 180 TRP A C 1
ATOM 1367 O O . TRP A 1 180 ? 8.484 -21.792 -1.016 1.00 78.31 180 TRP A O 1
ATOM 1377 N N . TRP A 1 181 ? 9.446 -23.460 -2.179 1.00 84.88 181 TRP A N 1
ATOM 1378 C CA . TRP A 1 181 ? 8.628 -24.519 -1.589 1.00 84.88 181 TRP A CA 1
ATOM 1379 C C . TRP A 1 181 ? 8.883 -24.682 -0.086 1.00 84.88 181 TRP A C 1
ATOM 1381 O O . TRP A 1 181 ? 7.919 -24.813 0.672 1.00 84.88 181 TRP A O 1
ATOM 1391 N N . ASP A 1 182 ? 10.146 -24.623 0.341 1.00 84.19 182 ASP A N 1
ATOM 1392 C CA . ASP A 1 182 ? 10.532 -24.730 1.752 1.00 84.19 182 ASP A CA 1
ATOM 1393 C C . ASP A 1 182 ? 9.976 -23.556 2.574 1.00 84.19 182 ASP A C 1
ATOM 1395 O O . ASP A 1 182 ? 9.260 -23.764 3.558 1.00 84.19 182 ASP A O 1
ATOM 1399 N N . GLY A 1 183 ? 10.140 -22.322 2.081 1.00 76.50 183 GLY A N 1
ATOM 1400 C CA . GLY A 1 183 ? 9.547 -21.133 2.702 1.00 76.50 183 GLY A CA 1
ATOM 1401 C C . GLY A 1 183 ? 8.015 -21.201 2.793 1.00 76.50 183 GLY A C 1
ATOM 1402 O O . GLY A 1 183 ? 7.430 -20.860 3.822 1.00 76.50 183 GLY A O 1
ATOM 1403 N N . ALA A 1 184 ? 7.338 -21.716 1.758 1.00 78.69 184 ALA A N 1
ATOM 1404 C CA . ALA A 1 184 ? 5.884 -21.905 1.768 1.00 78.69 184 ALA A CA 1
ATOM 1405 C C . ALA A 1 184 ? 5.414 -23.007 2.736 1.00 78.69 184 ALA A C 1
ATOM 1407 O O . ALA A 1 184 ? 4.250 -23.008 3.152 1.00 78.69 184 ALA A O 1
ATOM 1408 N N . ARG A 1 185 ? 6.277 -23.975 3.065 1.00 88.06 185 ARG A N 1
ATOM 1409 C CA . ARG A 1 185 ? 6.014 -24.989 4.093 1.00 88.06 185 ARG A CA 1
ATOM 1410 C C . ARG A 1 185 ? 6.180 -24.395 5.487 1.00 88.06 185 ARG A C 1
ATOM 1412 O O . ARG A 1 185 ? 5.287 -24.564 6.310 1.00 88.06 185 ARG A O 1
ATOM 1419 N N . LEU A 1 186 ? 7.269 -23.660 5.709 1.00 82.94 186 LEU A N 1
ATOM 1420 C CA . LEU A 1 186 ? 7.571 -23.008 6.981 1.00 82.94 186 LEU A CA 1
ATOM 1421 C C . LEU A 1 186 ? 6.488 -21.982 7.355 1.00 82.94 186 LEU A C 1
ATOM 1423 O O . LEU A 1 186 ? 6.011 -21.979 8.484 1.00 82.94 186 LEU A O 1
ATOM 1427 N N . SER A 1 187 ? 6.017 -21.188 6.386 1.00 76.81 187 SER A N 1
ATOM 1428 C CA . SER A 1 187 ? 4.895 -20.254 6.580 1.00 76.81 187 SER A CA 1
ATOM 1429 C C . SER A 1 187 ? 3.609 -20.965 7.007 1.00 76.81 187 SER A C 1
ATOM 1431 O O . SER A 1 187 ? 2.926 -20.489 7.904 1.00 76.81 187 SER A O 1
ATOM 1433 N N . ARG A 1 188 ? 3.286 -22.118 6.401 1.00 85.94 188 ARG A N 1
ATOM 1434 C CA . ARG A 1 188 ? 2.095 -22.902 6.768 1.00 85.94 188 ARG A CA 1
ATOM 1435 C C . ARG A 1 188 ? 2.200 -23.510 8.166 1.00 85.94 188 ARG A C 1
ATOM 1437 O O . ARG A 1 188 ? 1.187 -23.582 8.853 1.00 85.94 188 ARG A O 1
ATOM 1444 N N . ASP A 1 189 ? 3.394 -23.940 8.580 1.00 89.50 189 ASP A N 1
ATOM 1445 C CA . ASP A 1 189 ? 3.623 -24.438 9.944 1.00 89.50 189 ASP A CA 1
ATOM 1446 C C . ASP A 1 189 ? 3.465 -23.310 10.975 1.00 89.50 189 ASP A C 1
ATOM 1448 O O . ASP A 1 189 ? 2.788 -23.484 11.986 1.00 89.50 189 ASP A O 1
ATOM 1452 N N . LEU A 1 190 ? 4.015 -22.125 10.684 1.00 84.38 190 LEU A N 1
ATOM 1453 C CA . LEU A 1 190 ? 3.873 -20.941 11.536 1.00 84.38 190 LEU A CA 1
ATOM 1454 C C . LEU A 1 190 ? 2.411 -20.483 11.647 1.00 84.38 190 LEU A C 1
ATOM 1456 O O . LEU A 1 190 ? 1.949 -20.226 12.757 1.00 84.38 190 LEU A O 1
ATOM 1460 N N . ASP A 1 191 ? 1.664 -20.450 10.540 1.00 81.12 191 ASP A N 1
ATOM 1461 C CA . ASP A 1 191 ? 0.228 -20.130 10.549 1.00 81.12 191 ASP A CA 1
ATOM 1462 C C . ASP A 1 191 ? -0.579 -21.151 11.363 1.00 81.12 191 ASP A C 1
ATOM 1464 O O . ASP A 1 191 ? -1.461 -20.773 12.135 1.00 81.12 191 ASP A O 1
ATOM 1468 N N . ALA A 1 192 ? -0.264 -22.446 11.235 1.00 90.50 192 ALA A N 1
ATOM 1469 C CA . ALA A 1 192 ? -0.928 -23.499 11.999 1.00 90.50 192 ALA A CA 1
ATOM 1470 C C . ALA A 1 192 ? -0.681 -23.351 13.511 1.00 90.50 192 ALA A C 1
ATOM 1472 O O . ALA A 1 192 ? -1.628 -23.452 14.292 1.00 90.50 192 ALA A O 1
ATOM 1473 N N . ARG A 1 193 ? 0.558 -23.046 13.923 1.00 87.31 193 ARG A N 1
ATOM 1474 C CA . ARG A 1 193 ? 0.899 -22.790 15.334 1.00 87.31 193 ARG A CA 1
ATOM 1475 C C . ARG A 1 193 ? 0.294 -21.491 15.862 1.00 87.31 193 ARG A C 1
ATOM 1477 O O . ARG A 1 193 ? -0.079 -21.408 17.030 1.00 87.31 193 ARG A O 1
ATOM 1484 N N . TYR A 1 194 ? 0.165 -20.475 15.009 1.00 83.94 194 TYR A N 1
ATOM 1485 C CA . TYR A 1 194 ? -0.493 -19.222 15.375 1.00 83.94 194 TYR A CA 1
ATOM 1486 C C . TYR A 1 194 ? -1.982 -19.462 15.623 1.00 83.94 194 TYR A C 1
ATOM 1488 O O . TYR A 1 194 ? -2.517 -19.035 16.645 1.00 83.94 194 TYR A O 1
ATOM 1496 N N . ALA A 1 195 ? -2.633 -20.222 14.738 1.00 86.38 195 ALA A N 1
ATOM 1497 C CA . ALA A 1 195 ? -4.030 -20.612 14.881 1.00 86.38 195 ALA A CA 1
ATOM 1498 C C . ALA A 1 195 ? -4.283 -21.488 16.121 1.00 86.38 195 ALA A C 1
ATOM 1500 O O . ALA A 1 195 ? -5.351 -21.388 16.724 1.00 86.38 195 ALA A O 1
ATOM 1501 N N . SER A 1 196 ? -3.315 -22.314 16.532 1.00 92.94 196 SER A N 1
ATOM 1502 C CA . SER A 1 196 ? -3.409 -23.103 17.767 1.00 92.94 196 SER A CA 1
ATOM 1503 C C . SER A 1 196 ? -3.056 -22.319 19.037 1.00 92.94 196 SER A C 1
ATOM 1505 O O . SER A 1 196 ? -3.189 -22.866 20.130 1.00 92.94 196 SER A O 1
ATOM 1507 N N . GLY A 1 197 ? -2.614 -21.060 18.922 1.00 93.25 197 GLY A N 1
ATOM 1508 C CA . GLY A 1 197 ? -2.173 -20.242 20.056 1.00 93.25 197 GLY A CA 1
ATOM 1509 C C . GLY A 1 197 ? -0.844 -20.692 20.672 1.00 93.25 197 GLY A C 1
ATOM 1510 O O . GLY A 1 197 ? -0.527 -20.285 21.785 1.00 93.25 197 GLY A O 1
ATOM 1511 N N . ASP A 1 198 ? -0.071 -21.512 19.958 1.00 91.94 198 ASP A N 1
ATOM 1512 C CA . ASP A 1 198 ? 1.183 -22.117 20.434 1.00 91.94 198 ASP A CA 1
ATOM 1513 C C . ASP A 1 198 ? 2.419 -21.317 19.980 1.00 91.94 198 ASP A C 1
ATOM 1515 O O . ASP A 1 198 ? 3.555 -21.783 20.042 1.00 91.94 198 ASP A O 1
ATOM 1519 N N . LEU A 1 199 ? 2.205 -20.095 19.473 1.00 89.44 199 LEU A N 1
ATOM 1520 C CA . LEU A 1 199 ? 3.286 -19.223 19.030 1.00 89.44 199 LEU A CA 1
ATOM 1521 C C . LEU A 1 199 ? 3.975 -18.582 20.235 1.00 89.44 199 LEU A C 1
ATOM 1523 O O . LEU A 1 199 ? 3.387 -17.779 20.963 1.00 89.44 199 LEU A O 1
ATOM 1527 N N . THR A 1 200 ? 5.250 -18.901 20.417 1.00 89.88 200 THR A N 1
ATOM 1528 C CA . THR A 1 200 ? 6.068 -18.357 21.501 1.00 89.88 200 THR A CA 1
ATOM 1529 C C . THR A 1 200 ? 7.000 -17.265 20.981 1.00 89.88 200 THR A C 1
ATOM 1531 O O . THR A 1 200 ? 7.321 -17.186 19.796 1.00 89.88 200 THR A O 1
ATOM 1534 N N . THR A 1 201 ? 7.510 -16.406 21.866 1.00 82.50 201 THR A N 1
ATOM 1535 C CA . THR A 1 201 ? 8.525 -15.401 21.499 1.00 82.50 201 THR A CA 1
ATOM 1536 C C . THR A 1 201 ? 9.828 -16.017 20.979 1.00 82.50 201 THR A C 1
ATOM 1538 O O . THR A 1 201 ? 10.569 -15.343 20.261 1.00 82.50 201 THR A O 1
ATOM 1541 N N . SER A 1 202 ? 10.093 -17.294 21.277 1.00 84.56 202 SER A N 1
ATOM 1542 C CA . SER A 1 202 ? 11.205 -18.071 20.715 1.00 84.56 202 SER A CA 1
ATOM 1543 C C . SER A 1 202 ? 11.079 -18.358 19.215 1.00 84.56 202 SER A C 1
ATOM 1545 O O . SER A 1 202 ? 12.096 -18.639 18.588 1.00 84.56 202 SER A O 1
ATOM 1547 N N . ASP A 1 203 ? 9.887 -18.238 18.619 1.00 84.38 203 ASP A N 1
ATOM 1548 C CA . ASP A 1 203 ? 9.654 -18.503 17.189 1.00 84.38 203 ASP A CA 1
ATOM 1549 C C . ASP A 1 203 ? 9.961 -17.293 16.287 1.00 84.38 203 ASP A C 1
ATOM 1551 O O . ASP A 1 203 ? 9.988 -17.395 15.058 1.00 84.38 203 ASP A O 1
ATOM 1555 N N . ARG A 1 204 ? 10.255 -16.131 16.884 1.00 77.81 204 ARG A N 1
ATOM 1556 C CA . ARG A 1 204 ? 10.602 -14.891 16.172 1.00 77.81 204 ARG A CA 1
ATOM 1557 C C . ARG A 1 204 ? 11.757 -15.040 15.156 1.00 77.81 204 ARG A C 1
ATOM 1559 O O . ARG A 1 204 ? 11.593 -14.551 14.038 1.00 77.81 204 ARG A O 1
ATOM 1566 N N . PRO A 1 205 ? 12.892 -15.708 15.463 1.00 82.50 205 PRO A N 1
ATOM 1567 C CA . PRO A 1 205 ? 13.945 -15.957 14.472 1.00 82.50 205 PRO A CA 1
ATOM 1568 C C . PRO A 1 205 ? 13.512 -16.895 13.333 1.00 82.50 205 PRO A C 1
ATOM 1570 O O . PRO A 1 205 ? 14.008 -16.769 12.216 1.00 82.50 205 PRO A O 1
ATOM 1573 N N . SER A 1 206 ? 12.571 -17.811 13.575 1.00 78.19 206 SER A N 1
ATOM 1574 C CA . SER A 1 206 ? 12.021 -18.675 12.521 1.00 78.19 206 SER A CA 1
ATOM 1575 C C . SER A 1 206 ? 11.187 -17.867 11.526 1.00 78.19 206 SER A C 1
ATOM 1577 O O . SER A 1 206 ? 11.240 -18.127 10.326 1.00 78.19 206 SER A O 1
ATOM 1579 N N . TYR A 1 207 ? 10.475 -16.843 12.005 1.00 76.69 207 TYR A N 1
ATOM 1580 C CA . TYR A 1 207 ? 9.691 -15.939 11.164 1.00 76.69 207 TYR A CA 1
ATOM 1581 C C . TYR A 1 207 ? 10.575 -15.054 10.270 1.00 76.69 207 TYR A C 1
ATOM 1583 O O . TYR A 1 207 ? 10.321 -14.941 9.071 1.00 76.69 207 TYR A O 1
ATOM 1591 N N . SER A 1 208 ? 11.651 -14.468 10.814 1.00 75.06 208 SER A N 1
ATOM 1592 C CA . SER A 1 208 ? 12.584 -13.656 10.012 1.00 75.06 208 SER A CA 1
ATOM 1593 C C . SER A 1 208 ? 13.304 -14.490 8.950 1.00 75.06 208 SER A C 1
ATOM 1595 O O . SER A 1 208 ? 13.493 -14.031 7.819 1.00 75.06 208 SER A O 1
ATOM 1597 N N . ARG A 1 209 ? 13.640 -15.743 9.278 1.00 76.44 209 ARG A N 1
ATOM 1598 C CA . ARG A 1 209 ? 14.206 -16.705 8.330 1.00 76.44 209 ARG A CA 1
ATOM 1599 C C . ARG A 1 209 ? 13.215 -17.086 7.228 1.00 76.44 209 ARG A C 1
ATOM 1601 O O . ARG A 1 209 ? 13.561 -16.982 6.057 1.00 76.44 209 ARG A O 1
ATOM 1608 N N . ALA A 1 210 ? 11.973 -17.427 7.584 1.00 75.38 210 ALA A N 1
ATOM 1609 C CA . ALA A 1 210 ? 10.912 -17.715 6.615 1.00 75.38 210 ALA A CA 1
ATOM 1610 C C . ALA A 1 210 ? 10.722 -16.556 5.624 1.00 75.38 210 ALA A C 1
ATOM 1612 O O . ALA A 1 210 ? 10.567 -16.759 4.417 1.00 75.38 210 ALA A O 1
ATOM 1613 N N . HIS A 1 211 ? 10.760 -15.324 6.138 1.00 72.31 211 HIS A N 1
ATOM 1614 C CA . HIS A 1 211 ? 10.544 -14.130 5.337 1.00 72.31 211 HIS A CA 1
ATOM 1615 C C . HIS A 1 211 ? 11.698 -13.873 4.360 1.00 72.31 211 HIS A C 1
ATOM 1617 O O . HIS A 1 211 ? 11.462 -13.725 3.156 1.00 72.31 211 HIS A O 1
ATOM 1623 N N . THR A 1 212 ? 12.941 -13.905 4.851 1.00 74.50 212 THR A N 1
ATOM 1624 C CA . THR A 1 212 ? 14.150 -13.714 4.028 1.00 74.50 212 THR A CA 1
ATOM 1625 C C . THR A 1 212 ? 14.316 -14.810 2.974 1.00 74.50 212 THR A C 1
ATOM 1627 O O . THR A 1 212 ? 14.603 -14.500 1.815 1.00 74.50 212 THR A O 1
ATOM 1630 N N . GLU A 1 213 ? 14.046 -16.072 3.317 1.00 73.00 213 GLU A N 1
ATOM 1631 C CA . GLU A 1 213 ? 14.079 -17.190 2.365 1.00 73.00 213 GLU A CA 1
ATOM 1632 C C . GLU A 1 213 ? 12.987 -17.053 1.285 1.00 73.00 213 GLU A C 1
ATOM 1634 O O . GLU A 1 213 ? 13.248 -17.307 0.105 1.00 73.00 213 GLU A O 1
ATOM 1639 N N . SER A 1 214 ? 11.795 -16.543 1.630 1.00 70.81 214 SER A N 1
ATOM 1640 C CA . SER A 1 214 ? 10.728 -16.289 0.648 1.00 70.81 214 SER A CA 1
ATOM 1641 C C . SER A 1 214 ? 11.076 -15.171 -0.346 1.00 70.81 214 SER A C 1
ATOM 1643 O O . SER A 1 214 ? 10.772 -15.282 -1.540 1.00 70.81 214 SER A O 1
ATOM 1645 N N . LEU A 1 215 ? 11.743 -14.109 0.123 1.00 72.88 215 LEU A N 1
ATOM 1646 C CA . LEU A 1 215 ? 12.168 -12.984 -0.709 1.00 72.88 215 LEU A CA 1
ATOM 1647 C C . LEU A 1 215 ? 13.287 -13.417 -1.664 1.00 72.88 215 LEU A C 1
ATOM 1649 O O . LEU A 1 215 ? 13.207 -13.163 -2.868 1.00 72.88 215 LEU A O 1
ATOM 1653 N N . ALA A 1 216 ? 14.284 -14.137 -1.142 1.00 71.25 216 ALA A N 1
ATOM 1654 C CA . ALA A 1 216 ? 15.373 -14.701 -1.933 1.00 71.25 216 ALA A CA 1
ATOM 1655 C C . ALA A 1 216 ? 14.849 -15.662 -3.012 1.00 71.25 216 ALA A C 1
ATOM 1657 O O . ALA A 1 216 ? 15.249 -15.561 -4.174 1.00 71.25 216 ALA A O 1
ATOM 1658 N N . GLY A 1 217 ? 13.890 -16.530 -2.666 1.00 67.12 217 GLY A N 1
ATOM 1659 C CA . GLY A 1 217 ? 13.230 -17.421 -3.622 1.00 67.12 217 GLY A CA 1
ATOM 1660 C C . GLY A 1 217 ? 12.539 -16.660 -4.759 1.00 67.12 217 GLY A C 1
ATOM 1661 O O . GLY A 1 217 ? 12.737 -16.980 -5.931 1.00 67.12 217 GLY A O 1
ATOM 1662 N N . ARG A 1 218 ? 11.786 -15.595 -4.444 1.00 73.88 218 ARG A N 1
ATOM 1663 C CA . ARG A 1 218 ? 11.118 -14.755 -5.460 1.00 73.88 218 ARG A CA 1
ATOM 1664 C C . ARG A 1 218 ? 12.112 -14.038 -6.374 1.00 73.88 218 ARG A C 1
ATOM 1666 O O . ARG A 1 218 ? 11.893 -13.999 -7.584 1.00 73.88 218 ARG A O 1
ATOM 1673 N N . LEU A 1 219 ? 13.201 -13.503 -5.819 1.00 73.81 219 LEU A N 1
ATOM 1674 C CA . LEU A 1 219 ? 14.249 -12.841 -6.599 1.00 73.81 219 LEU A CA 1
ATOM 1675 C C . LEU A 1 219 ? 14.959 -13.817 -7.542 1.00 73.81 219 LEU A C 1
ATOM 1677 O O . LEU A 1 219 ? 15.176 -13.481 -8.704 1.00 73.81 219 LEU A O 1
ATOM 1681 N N . LEU A 1 220 ? 15.259 -15.036 -7.084 1.00 72.31 220 LEU A N 1
ATOM 1682 C CA . LEU A 1 220 ? 15.867 -16.070 -7.925 1.00 72.31 220 LEU A CA 1
ATOM 1683 C C . LEU A 1 220 ? 14.943 -16.504 -9.068 1.00 72.31 220 LEU A C 1
ATOM 1685 O O . LEU A 1 220 ? 15.403 -16.639 -10.201 1.00 72.31 220 LEU A O 1
ATOM 1689 N N . VAL A 1 221 ? 13.641 -16.666 -8.809 1.00 69.69 221 VAL A N 1
ATOM 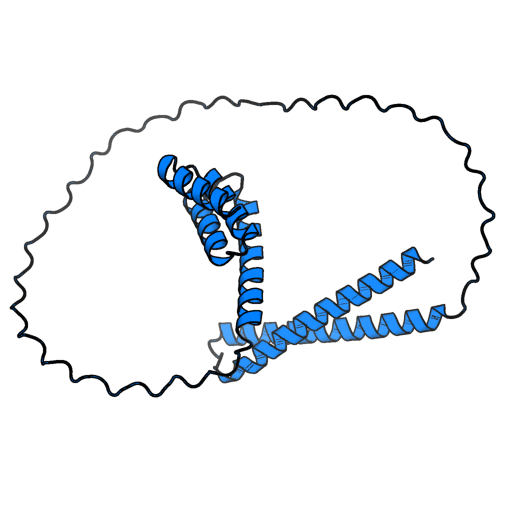1690 C CA . VAL A 1 221 ? 12.656 -16.985 -9.858 1.00 69.69 221 VAL A CA 1
ATOM 1691 C C . VAL A 1 221 ? 12.547 -15.846 -10.877 1.00 69.69 221 VAL A C 1
ATOM 1693 O O . VAL A 1 221 ? 12.546 -16.101 -12.082 1.00 69.69 221 VAL A O 1
ATOM 1696 N N . ALA A 1 222 ? 12.516 -14.589 -10.424 1.00 71.56 222 ALA A N 1
ATOM 1697 C CA . ALA A 1 222 ? 12.494 -13.428 -11.314 1.00 71.56 222 ALA A CA 1
ATOM 1698 C C . ALA A 1 222 ? 13.777 -13.320 -12.158 1.00 71.56 222 ALA A C 1
ATOM 1700 O O . ALA A 1 222 ? 13.705 -13.065 -13.360 1.00 71.56 222 ALA A O 1
ATOM 1701 N N . ALA A 1 223 ? 14.944 -13.570 -11.556 1.00 71.31 223 ALA A N 1
ATOM 1702 C CA . ALA A 1 223 ? 16.221 -13.599 -12.262 1.00 71.31 223 ALA A CA 1
ATOM 1703 C C . ALA A 1 223 ? 16.262 -14.716 -13.317 1.00 71.31 223 ALA A C 1
ATOM 1705 O O . ALA A 1 223 ? 16.671 -14.472 -14.452 1.00 71.31 223 ALA A O 1
ATOM 1706 N N . ALA A 1 224 ? 15.775 -15.917 -12.985 1.00 69.69 224 ALA A N 1
ATOM 1707 C CA . ALA A 1 224 ? 15.674 -17.026 -13.930 1.00 69.69 224 ALA A CA 1
ATOM 1708 C C . ALA A 1 224 ? 14.746 -16.689 -15.111 1.00 69.69 224 ALA A C 1
ATOM 1710 O O . ALA A 1 224 ? 15.116 -16.910 -16.265 1.00 69.69 224 ALA A O 1
ATOM 1711 N N . ALA A 1 225 ? 13.582 -16.085 -14.850 1.00 71.69 225 ALA A N 1
ATOM 1712 C CA . ALA A 1 225 ? 12.673 -15.627 -15.901 1.00 71.69 225 ALA A CA 1
ATOM 1713 C C . ALA A 1 225 ? 13.317 -14.552 -16.798 1.00 71.69 225 ALA A C 1
ATOM 1715 O O . ALA A 1 225 ? 13.182 -14.608 -18.021 1.00 71.69 225 ALA A O 1
ATOM 1716 N N . GLY A 1 226 ? 14.068 -13.616 -16.206 1.00 74.56 226 GLY A N 1
ATOM 1717 C CA . GLY A 1 226 ? 14.823 -12.598 -16.938 1.00 74.56 226 GLY A CA 1
ATOM 1718 C C . GLY A 1 226 ? 15.901 -13.190 -17.850 1.00 74.56 226 GLY A C 1
ATOM 1719 O O . GLY A 1 226 ? 16.026 -12.769 -18.999 1.00 74.56 226 GLY A O 1
ATOM 1720 N N . LEU A 1 227 ? 16.634 -14.207 -17.382 1.00 72.88 227 LEU A N 1
ATOM 1721 C CA . LEU A 1 227 ? 17.630 -14.915 -18.193 1.00 72.88 227 LEU A CA 1
ATOM 1722 C C . LEU A 1 227 ? 16.990 -15.664 -19.370 1.00 72.88 227 LEU A C 1
ATOM 1724 O O . LEU A 1 227 ? 17.519 -15.610 -20.479 1.00 72.88 227 LEU A O 1
ATOM 1728 N N . ILE A 1 228 ? 15.840 -16.314 -19.158 1.00 70.25 228 ILE A N 1
ATOM 1729 C CA . ILE A 1 228 ? 15.097 -16.994 -20.230 1.00 70.25 228 ILE A CA 1
ATOM 1730 C C . ILE A 1 228 ? 14.615 -15.978 -21.274 1.00 70.25 228 ILE A C 1
ATOM 1732 O O . ILE A 1 228 ? 14.829 -16.183 -22.467 1.00 70.25 228 ILE A O 1
ATOM 1736 N N . ALA A 1 229 ? 14.023 -14.860 -20.844 1.00 72.88 229 ALA A N 1
ATOM 1737 C CA . ALA A 1 229 ? 13.565 -13.811 -21.755 1.00 72.88 229 ALA A CA 1
ATOM 1738 C C . ALA A 1 229 ? 14.725 -13.192 -22.556 1.00 72.88 229 ALA A C 1
ATOM 1740 O O . ALA A 1 229 ? 14.610 -13.013 -23.767 1.00 72.88 229 ALA A O 1
ATOM 1741 N N . GLY A 1 230 ? 15.862 -12.926 -21.905 1.00 71.62 230 GLY A N 1
ATOM 1742 C CA . GLY A 1 230 ? 17.067 -12.425 -22.567 1.00 71.62 230 GLY A CA 1
ATOM 1743 C C . GLY A 1 230 ? 17.629 -13.405 -23.599 1.00 71.62 230 GLY A C 1
ATOM 1744 O O . GLY A 1 230 ? 18.014 -12.987 -24.688 1.00 71.62 230 GLY A O 1
ATOM 1745 N N . ALA A 1 231 ? 17.621 -14.708 -23.298 1.00 70.44 231 ALA A N 1
ATOM 1746 C CA . ALA A 1 231 ? 18.058 -15.742 -24.233 1.00 70.44 231 ALA A CA 1
ATOM 1747 C C . ALA A 1 231 ? 17.149 -15.845 -25.470 1.00 70.44 231 ALA A C 1
ATOM 1749 O O . ALA A 1 231 ? 17.660 -16.058 -26.565 1.00 70.44 231 ALA A O 1
ATOM 1750 N N . VAL A 1 232 ? 15.833 -15.651 -25.313 1.00 68.94 232 VAL A N 1
ATOM 1751 C CA . VAL A 1 232 ? 14.873 -15.638 -26.434 1.00 68.94 232 VAL A CA 1
ATOM 1752 C C . VAL A 1 232 ? 15.065 -14.415 -27.335 1.00 68.94 232 VAL A C 1
ATOM 1754 O O . VAL A 1 232 ? 14.955 -14.543 -28.544 1.00 68.94 232 VAL A O 1
ATOM 1757 N N . VAL A 1 233 ? 15.376 -13.238 -26.780 1.00 73.44 233 VAL A N 1
ATOM 1758 C CA . VAL A 1 233 ? 15.620 -12.018 -27.580 1.00 73.44 233 VAL A CA 1
ATOM 1759 C C . VAL A 1 233 ? 16.931 -12.098 -28.373 1.00 73.44 233 VAL A C 1
ATOM 1761 O O . VAL A 1 233 ? 17.067 -11.451 -29.408 1.00 73.44 233 VAL A O 1
ATOM 1764 N N . LEU A 1 234 ? 17.906 -12.870 -27.889 1.00 66.38 234 LEU A N 1
ATOM 1765 C CA . LEU A 1 234 ? 19.219 -13.002 -28.522 1.00 66.38 234 LEU A CA 1
ATOM 1766 C C . LEU A 1 234 ? 19.269 -14.051 -29.654 1.00 66.38 234 LEU A C 1
ATOM 1768 O O . LEU A 1 234 ? 20.322 -14.188 -30.281 1.00 66.38 234 LEU A O 1
ATOM 1772 N N . TRP A 1 235 ? 18.192 -14.812 -29.880 1.00 65.94 235 TRP A N 1
ATOM 1773 C CA . TRP A 1 235 ? 18.129 -15.937 -30.825 1.00 65.94 235 TRP A CA 1
ATOM 1774 C C . TRP A 1 235 ? 17.172 -15.659 -31.983 1.00 65.94 235 TRP A C 1
ATOM 1776 O O . TRP A 1 235 ? 17.553 -15.990 -33.130 1.00 65.94 235 TRP A O 1
#

Sequence (235 aa):
MQDAAREYETAWQEEQAPELLYRLGIVRRKLKQYGKAREAFRAYLREAPEGGLRDEVERQLAKLDVLIEAQSEDYSDEPPLRKAPPRAPPAVQPPPPPVQPVQPAQPVPSPVAPPAGEQRSPAPRERVNSVHQPEPAPARATVPAAAVVPAPIAPVVRARAAPWLAAGAAVTAAAGAYLWWDGARLSRDLDARYASGDLTTSDRPSYSRAHTESLAGRLLVAAAAGLIAGAVVLW

pLDDT: mean 78.31, std 15.1, range [48.47, 98.5]

Foldseek 3Di:
DVVLLVVLVVVCVVPVDLVSLQVNLVVCVVVVVLVSSLVSLVVSCVSCVPDPCNVVSVVVNVVSVVSVVVVVVVPVVDDPPPPDDPDDPDDPDDDDDDDDDDDDDDDDDDDDDDDPDDPDDDDDPDPPPPPPDDDDDPDDDDDDDDDDDDDPDDDDPPDPCPPVLVVVLVVLLVVLVVLQVVLVVLVVVQVVCVVVVNDDPVCVVSVVVSVVSNVVSVVSNVVSVVSVVVVVVVD

Solvent-accessible surface area (backbone atoms only — not comparable to full-atom values): 14641 Å² total; per-residue (Å²): 109,72,64,58,39,51,52,33,52,54,49,32,73,74,66,66,46,53,70,38,30,49,52,34,16,54,47,26,42,76,69,67,38,42,70,65,12,48,52,28,40,52,48,26,48,71,77,33,71,84,39,97,55,40,71,59,48,53,53,50,44,60,53,39,55,55,54,46,51,54,53,50,53,73,62,62,67,65,73,78,78,74,74,71,74,80,77,74,79,80,76,81,74,75,81,80,77,83,82,74,82,82,74,81,80,76,86,77,82,79,82,79,80,80,81,92,80,79,92,73,78,82,74,88,80,76,83,81,76,76,75,79,72,81,76,80,75,80,81,80,79,85,74,83,84,75,84,76,77,82,73,83,80,73,82,80,77,81,67,88,63,60,66,62,56,54,53,51,51,52,53,51,41,51,53,18,51,50,41,36,52,50,22,58,47,50,50,52,53,52,51,52,33,50,76,69,69,68,67,52,84,85,47,53,66,57,52,55,48,35,49,52,41,38,52,52,15,52,52,40,46,52,50,42,52,50,52,54,54,52,54,61,76,75,106